Protein AF-A0A6I5PJK6-F1 (afdb_monomer)

Radius of gyration: 18.5 Å; Cα contacts (8 Å, |Δi|>4): 497; chains: 1; bounding box: 49×54×48 Å

Foldseek 3Di:
DAFDFAFFADPFKDAQDDLVQAAPDPSVLCVLFKGFGMKGAPCVLPVVFGEIDTDIDTLDDDPPLAFQQQVQVVFDDLQQFGQKWKWFDDGRYTDTPTDPCSGLQVVCVPPPDDDPSSVVRNVCVVVSSVLQVVQLVLQVVCCVVPRGFFLCPPPDDPPPPVDPDDPVVRGDTSFGTFSHADADAVQLVPRPFAKDFDCPDPPDPGGGHIFTADPVGHGWAWGGWGQSSRRRVPFQWIKTWTADRVRGMIMIGIHHD

Mean predicted aligned error: 4.67 Å

Secondary structure (DSSP, 8-state):
---EEESS--SSEEES--HHHHBSS-HHHHTTTEEEEEEEEGGGT-TT--SEEEEEEESPPPTTS-STTTT-GGG--SS-BTTEEEEEEETTEEEESS-GGGSHHHHHHHS---SHHHHHHHHHHHHHHHHHHHHHHHHHHHHHHHSSEES-TTT--TT-TT----TTTTEEPSEEEET-----SGGGGGGG--EEEE-SSTT-S---EEEEBPTTSPBPEEEEEEETHHHHSS--EEEEEEEETTTTEEEEEEEE-

Sequence (257 aa):
MNGKSLYAGTDYFQTFPNPQDVFIRDVEEHSKYLLPVATFSLSHISPKWSGKVHFILPIEPVGGYGFLGTNSGRYHNYLCRPDWIGYKYHGDKCELASDFRFFHRAFYEKHPPNTDLQKNEASELPGHYKQTLDRFAIRKQHFEEHGWLCSDPLDWDPLDDDSDDDPEEWRSPFVSDLGGTSFDSNWSNSGSFPVSRYPDKLDGDDWDRVLPNTEDGRDFTFIGAVDMWNFIGDSNGTLLLFFDPDKHIALTTIDWS

Nearest PDB structures (foldseek):
  8ao1-assembly1_A  TM=4.881E-01  e=2.302E+00  synthetic construct
  3ifv-assembly1_B  TM=4.385E-01  e=4.303E+00  Haloferax volcanii
  8g66-assembly1_A  TM=2.324E-01  e=5.883E+00  Homo sapiens

Structure (mmCIF, N/CA/C/O backbone):
data_AF-A0A6I5PJK6-F1
#
_entry.id   AF-A0A6I5PJK6-F1
#
loop_
_atom_site.group_PDB
_atom_site.id
_atom_site.type_symbol
_atom_site.label_atom_id
_atom_site.label_alt_id
_atom_site.label_comp_id
_atom_site.label_asym_id
_atom_site.label_entity_id
_atom_site.label_seq_id
_atom_site.pdbx_PDB_ins_code
_atom_site.Cartn_x
_atom_site.Cartn_y
_atom_site.Cartn_z
_atom_site.occupancy
_atom_site.B_iso_or_equiv
_atom_site.auth_seq_id
_atom_site.auth_comp_id
_atom_site.auth_asym_id
_atom_site.auth_atom_id
_atom_site.pdbx_PDB_model_num
ATOM 1 N N . MET A 1 1 ? -17.124 4.812 12.089 1.00 48.94 1 MET A N 1
ATOM 2 C CA . MET A 1 1 ? -16.457 6.039 12.570 1.00 48.94 1 MET A CA 1
ATOM 3 C C . MET A 1 1 ? -16.485 7.016 11.408 1.00 48.94 1 MET A C 1
ATOM 5 O O . MET A 1 1 ? -16.507 6.553 10.277 1.00 48.94 1 MET A O 1
ATOM 9 N N . ASN A 1 2 ? -16.569 8.325 11.652 1.00 61.97 2 ASN A N 1
ATOM 10 C CA . ASN A 1 2 ? -16.292 9.277 10.574 1.00 61.97 2 ASN A CA 1
ATOM 11 C C . ASN A 1 2 ? -14.779 9.272 10.377 1.00 61.97 2 ASN A C 1
ATOM 13 O O . ASN A 1 2 ? -14.059 9.325 11.380 1.00 61.97 2 ASN A O 1
ATOM 17 N N . GLY A 1 3 ? -14.344 9.163 9.126 1.00 76.31 3 GLY A N 1
ATOM 18 C CA . GLY A 1 3 ? -12.950 9.231 8.720 1.00 76.31 3 GLY A CA 1
ATOM 19 C C . GLY A 1 3 ? -12.148 10.301 9.433 1.00 76.31 3 GLY A C 1
ATOM 20 O O . GLY A 1 3 ? -12.664 11.395 9.686 1.00 76.31 3 GLY A O 1
ATOM 21 N N . LYS A 1 4 ? -10.897 9.995 9.779 1.00 89.38 4 LYS A N 1
ATOM 22 C CA . LYS A 1 4 ? -9.983 10.977 10.365 1.00 89.38 4 LYS A CA 1
ATOM 23 C C . LYS A 1 4 ? -8.641 10.971 9.664 1.00 89.38 4 LYS A C 1
ATOM 25 O O . LYS A 1 4 ? -8.014 9.917 9.540 1.00 89.38 4 LYS A O 1
ATOM 30 N N . SER A 1 5 ? -8.172 12.171 9.352 1.00 93.44 5 SER A N 1
ATOM 31 C CA . SER A 1 5 ? -6.780 12.396 8.995 1.00 93.44 5 SER A CA 1
ATOM 32 C C . SER A 1 5 ? -5.909 12.451 10.249 1.00 93.44 5 SER A C 1
ATOM 34 O O . SER A 1 5 ? -6.301 13.061 11.249 1.00 93.44 5 SER A O 1
ATOM 36 N N . LEU A 1 6 ? -4.722 11.842 10.207 1.00 93.75 6 LEU A N 1
ATOM 37 C CA . LEU A 1 6 ? -3.713 11.983 11.265 1.00 93.75 6 LEU A CA 1
ATOM 38 C C . LEU A 1 6 ? -2.455 12.646 10.715 1.00 93.75 6 LEU A C 1
ATOM 40 O O . LEU A 1 6 ? -1.932 12.223 9.690 1.00 93.75 6 LEU A O 1
ATOM 44 N N . TYR A 1 7 ? -1.939 13.632 11.445 1.00 92.25 7 TYR A N 1
ATOM 45 C CA . TYR A 1 7 ? -0.748 14.414 11.079 1.00 92.25 7 TYR A CA 1
ATOM 46 C C . TYR A 1 7 ? 0.464 14.122 11.974 1.00 92.25 7 TYR A C 1
ATOM 48 O O . TYR A 1 7 ? 1.538 14.679 11.775 1.00 92.25 7 TYR A O 1
ATOM 56 N N . ALA A 1 8 ? 0.301 13.245 12.967 1.00 87.75 8 ALA A N 1
ATOM 57 C CA . ALA A 1 8 ? 1.342 12.838 13.903 1.00 87.75 8 ALA A CA 1
ATOM 58 C C . ALA A 1 8 ? 1.071 11.421 14.431 1.00 87.75 8 ALA A C 1
ATOM 60 O O . ALA A 1 8 ? -0.037 10.892 14.296 1.00 87.75 8 ALA A O 1
ATOM 61 N N . GLY A 1 9 ? 2.085 10.822 15.060 1.00 88.75 9 GLY A N 1
ATOM 62 C CA . GLY A 1 9 ? 1.928 9.569 15.796 1.00 88.75 9 GLY A CA 1
ATOM 63 C C . GLY A 1 9 ? 0.991 9.715 17.001 1.00 88.75 9 GLY A C 1
ATOM 64 O O . GLY A 1 9 ? 0.905 10.773 17.625 1.00 88.75 9 GLY A O 1
ATOM 65 N N . THR A 1 10 ? 0.303 8.631 17.343 1.00 92.75 10 THR A N 1
ATOM 66 C CA . THR A 1 10 ? -0.583 8.522 18.510 1.00 92.75 10 THR A CA 1
ATOM 67 C C . THR A 1 10 ? -0.253 7.254 19.304 1.00 92.75 10 THR A C 1
ATOM 69 O O . THR A 1 10 ? 0.630 6.480 18.940 1.00 92.75 10 THR A O 1
ATOM 72 N N . ASP A 1 11 ? -0.973 6.998 20.394 1.00 93.38 11 ASP A N 1
ATOM 73 C CA . ASP A 1 11 ? -0.879 5.745 21.152 1.00 93.38 11 ASP A CA 1
ATOM 74 C C . ASP A 1 11 ? -1.361 4.513 20.359 1.00 93.38 11 ASP A C 1
ATOM 76 O O . ASP A 1 11 ? -0.974 3.386 20.671 1.00 93.38 11 ASP A O 1
ATOM 80 N N . TYR A 1 12 ? -2.167 4.717 19.314 1.00 94.44 12 TYR A N 1
ATOM 81 C CA . TYR A 1 12 ? -2.702 3.664 18.444 1.00 94.44 12 TYR A CA 1
ATOM 82 C C . TYR A 1 12 ? -2.187 3.731 16.999 1.00 94.44 12 TYR A C 1
ATOM 84 O O . TYR A 1 12 ? -2.593 2.899 16.185 1.00 94.44 12 TYR A O 1
ATOM 92 N N . PHE A 1 13 ? -1.320 4.689 16.663 1.00 95.62 13 PHE A N 1
ATOM 93 C CA . PHE A 1 13 ? -0.808 4.902 15.311 1.00 95.62 13 PHE A CA 1
ATOM 94 C C . PHE A 1 13 ? 0.676 5.284 15.337 1.00 95.62 13 PHE A C 1
ATOM 96 O O . PHE A 1 13 ? 1.065 6.296 15.912 1.00 95.62 13 PHE A O 1
ATOM 103 N N . GLN A 1 14 ? 1.507 4.482 14.681 1.00 95.94 14 GLN A N 1
ATOM 104 C CA . GLN A 1 14 ? 2.945 4.692 14.556 1.00 95.94 14 GLN A CA 1
ATOM 105 C C . GLN A 1 14 ? 3.298 4.943 13.093 1.00 95.94 14 GLN A C 1
ATOM 107 O O . GLN A 1 14 ? 2.893 4.186 12.216 1.00 95.94 14 GLN A O 1
ATOM 112 N N . THR A 1 15 ? 4.106 5.961 12.840 1.00 94.75 15 THR A N 1
ATOM 113 C CA . THR A 1 15 ? 4.586 6.349 11.511 1.00 94.75 15 THR A CA 1
ATOM 114 C C . THR A 1 15 ? 5.971 5.764 11.246 1.00 94.75 15 THR A C 1
ATOM 116 O O . THR A 1 15 ? 6.730 5.515 12.184 1.00 94.75 15 THR A O 1
ATOM 119 N N . PHE A 1 16 ? 6.285 5.502 9.974 1.00 96.50 16 PHE A N 1
ATOM 120 C CA . PHE A 1 16 ? 7.568 4.949 9.516 1.00 96.50 16 PHE A CA 1
ATOM 121 C C . PHE A 1 16 ? 8.101 3.784 10.381 1.00 96.50 16 PHE A C 1
ATOM 123 O O . PHE A 1 16 ? 9.235 3.842 10.871 1.00 96.50 16 PHE A O 1
ATOM 130 N N . PRO A 1 17 ? 7.303 2.719 10.609 1.00 97.56 17 PRO A N 1
ATOM 131 C CA . PRO A 1 17 ? 7.744 1.594 11.424 1.00 97.56 17 PRO A CA 1
ATOM 132 C C . PRO A 1 17 ? 8.988 0.932 10.818 1.00 97.56 17 PRO A C 1
ATOM 134 O O . PRO A 1 17 ? 9.168 0.889 9.599 1.00 97.56 17 PRO A O 1
ATOM 137 N N . ASN A 1 18 ? 9.847 0.364 11.667 1.00 97.75 18 ASN A N 1
ATOM 138 C CA . ASN A 1 18 ? 10.972 -0.418 11.168 1.00 97.75 18 ASN A CA 1
ATOM 139 C C . ASN A 1 18 ? 10.448 -1.668 10.441 1.00 97.75 18 ASN A C 1
ATOM 141 O O . ASN A 1 18 ? 9.603 -2.370 10.998 1.00 97.75 18 ASN A O 1
ATOM 145 N N . PRO A 1 19 ? 10.985 -2.033 9.261 1.00 98.38 19 PRO A N 1
ATOM 146 C CA . PRO A 1 19 ? 10.555 -3.238 8.547 1.00 98.38 19 PRO A CA 1
ATOM 147 C C . PRO A 1 19 ? 10.646 -4.525 9.381 1.00 98.38 19 PRO A C 1
ATOM 149 O O . PRO A 1 19 ? 9.839 -5.432 9.205 1.00 98.38 19 PRO A O 1
ATOM 152 N N . GLN A 1 20 ? 11.583 -4.589 10.334 1.00 98.44 20 GLN A N 1
ATOM 153 C CA . GLN A 1 20 ? 11.728 -5.707 11.276 1.00 98.44 20 GLN A CA 1
ATOM 154 C C . GLN A 1 20 ? 10.527 -5.871 12.216 1.00 98.44 20 GLN A C 1
ATOM 156 O O . GLN A 1 20 ? 10.279 -6.975 12.698 1.00 98.44 20 GLN A O 1
ATOM 161 N N . ASP A 1 21 ? 9.779 -4.800 12.474 1.00 98.25 21 ASP A N 1
ATOM 162 C CA . ASP A 1 21 ? 8.571 -4.810 13.303 1.00 98.25 21 ASP A CA 1
ATOM 163 C C . ASP A 1 21 ? 7.304 -5.098 12.486 1.00 98.25 21 ASP A C 1
ATOM 165 O O . ASP A 1 21 ? 6.246 -5.300 13.071 1.00 98.25 21 ASP A O 1
ATOM 169 N N . VAL A 1 22 ? 7.421 -5.144 11.155 1.00 98.75 22 VAL A N 1
ATOM 170 C CA . VAL A 1 22 ? 6.311 -5.305 10.204 1.00 98.75 22 VAL A CA 1
ATOM 171 C C . VAL A 1 22 ? 6.344 -6.686 9.564 1.00 98.75 22 VAL A C 1
ATOM 173 O O . VAL A 1 22 ? 5.333 -7.379 9.528 1.00 98.75 22 VAL A O 1
ATOM 176 N N . PHE A 1 23 ? 7.509 -7.120 9.081 1.00 98.75 23 PHE A N 1
ATOM 177 C CA . PHE A 1 23 ? 7.652 -8.384 8.369 1.00 98.75 23 PHE A CA 1
ATOM 178 C C . PHE A 1 23 ? 8.146 -9.494 9.296 1.00 98.75 23 PHE A C 1
ATOM 180 O O . PHE A 1 23 ? 9.117 -9.332 10.037 1.00 98.75 23 PHE A O 1
ATOM 187 N N . ILE A 1 24 ? 7.481 -10.649 9.262 1.00 98.38 24 ILE A N 1
ATOM 188 C CA . ILE A 1 24 ? 7.813 -11.785 10.139 1.00 98.38 24 ILE A CA 1
ATOM 189 C C . ILE A 1 24 ? 9.104 -12.509 9.719 1.00 98.38 24 ILE A C 1
ATOM 191 O O . ILE A 1 24 ? 9.783 -13.100 10.558 1.00 98.38 24 ILE A O 1
ATOM 195 N N . ARG A 1 25 ? 9.449 -12.464 8.429 1.00 97.38 25 ARG A N 1
ATOM 196 C CA . ARG A 1 25 ? 10.635 -13.092 7.828 1.00 97.38 25 ARG A CA 1
ATOM 197 C C . ARG A 1 25 ? 11.034 -12.376 6.544 1.00 97.38 25 ARG A C 1
ATOM 199 O O . ARG A 1 25 ? 10.298 -11.517 6.069 1.00 97.38 25 ARG A O 1
ATOM 206 N N . ASP A 1 26 ? 12.190 -12.748 5.991 1.00 97.69 26 ASP A N 1
ATOM 207 C CA . ASP A 1 26 ? 12.692 -12.260 4.698 1.00 97.69 26 ASP A CA 1
ATOM 208 C C . ASP A 1 26 ? 12.633 -10.729 4.589 1.00 97.69 26 ASP A C 1
ATOM 210 O O . ASP A 1 26 ? 12.247 -10.168 3.566 1.00 97.69 26 ASP A O 1
ATOM 214 N N . VAL A 1 27 ? 12.948 -10.043 5.692 1.00 98.31 27 VAL A N 1
ATOM 215 C CA . VAL A 1 27 ? 12.718 -8.599 5.852 1.00 98.31 27 VAL A CA 1
ATOM 216 C C . VAL A 1 27 ? 13.490 -7.795 4.811 1.00 98.31 27 VAL A C 1
ATOM 218 O O . VAL A 1 27 ? 12.962 -6.832 4.258 1.00 98.31 27 VAL A O 1
ATOM 221 N N . GLU A 1 28 ? 14.718 -8.214 4.502 1.00 98.12 28 GLU A N 1
ATOM 222 C CA . GLU A 1 28 ? 15.533 -7.600 3.451 1.00 98.12 28 GLU A CA 1
ATOM 223 C C . GLU A 1 28 ? 14.900 -7.762 2.067 1.00 98.12 28 GLU A C 1
ATOM 225 O O . GLU A 1 28 ? 14.931 -6.824 1.278 1.00 98.12 28 GLU A O 1
ATOM 230 N N . GLU A 1 29 ? 14.291 -8.915 1.776 1.00 98.00 29 GLU A N 1
ATOM 231 C CA . GLU A 1 29 ? 13.628 -9.151 0.492 1.00 98.00 29 GLU A CA 1
ATOM 232 C C . GLU A 1 29 ? 12.331 -8.344 0.386 1.00 98.00 29 GLU A C 1
ATOM 234 O O . GLU A 1 29 ? 12.118 -7.681 -0.624 1.00 98.00 29 GLU A O 1
ATOM 239 N N . HIS A 1 30 ? 11.510 -8.299 1.444 1.00 98.50 30 HIS A N 1
ATOM 240 C CA . HIS A 1 30 ? 10.318 -7.442 1.486 1.00 98.50 30 HIS A CA 1
ATOM 241 C C . HIS A 1 30 ? 10.678 -5.972 1.254 1.00 98.50 30 HIS A C 1
ATOM 243 O O . HIS A 1 30 ? 10.061 -5.309 0.422 1.00 98.50 30 HIS A O 1
ATOM 249 N N . SER A 1 31 ? 11.727 -5.488 1.924 1.00 97.94 31 SER A N 1
ATOM 250 C CA . SER A 1 31 ? 12.165 -4.087 1.849 1.00 97.94 31 SER A CA 1
ATOM 251 C C . SER A 1 31 ? 12.689 -3.678 0.468 1.00 97.94 31 SER A C 1
ATOM 253 O O . SER A 1 31 ? 12.886 -2.492 0.220 1.00 97.94 31 SER A O 1
ATOM 255 N N . LYS A 1 32 ? 12.910 -4.627 -0.455 1.00 97.81 32 LYS A N 1
ATOM 256 C CA . LYS A 1 32 ? 13.226 -4.302 -1.851 1.00 97.81 32 LYS A CA 1
ATOM 257 C C . LYS A 1 32 ? 12.021 -3.797 -2.626 1.00 97.81 32 LYS A C 1
ATOM 259 O O . LYS A 1 32 ? 12.253 -3.071 -3.579 1.00 97.81 32 LYS A O 1
ATOM 264 N N . TYR A 1 33 ? 10.800 -4.199 -2.262 1.00 98.25 33 TYR A N 1
ATOM 265 C CA . TYR A 1 33 ? 9.571 -3.976 -3.043 1.00 98.25 33 TYR A CA 1
ATOM 266 C C . TYR A 1 33 ? 8.498 -3.196 -2.280 1.00 98.25 33 TYR A C 1
ATOM 268 O O . TYR A 1 33 ? 7.586 -2.642 -2.892 1.00 98.25 33 TYR A O 1
ATOM 276 N N . LEU A 1 34 ? 8.584 -3.195 -0.951 1.00 98.56 34 LEU A N 1
ATOM 277 C CA . LEU A 1 34 ? 7.539 -2.743 -0.046 1.00 98.56 34 LEU A CA 1
ATOM 278 C C . LEU A 1 34 ? 8.101 -1.756 0.977 1.00 98.56 34 LEU A C 1
ATOM 280 O O . LEU A 1 34 ? 9.147 -1.996 1.582 1.00 98.56 34 LEU A O 1
ATOM 284 N N . LEU A 1 35 ? 7.358 -0.681 1.210 1.00 98.56 35 LEU A N 1
ATOM 285 C CA . LEU A 1 35 ? 7.696 0.416 2.107 1.00 98.56 35 LEU A CA 1
ATOM 286 C C . LEU A 1 35 ? 6.632 0.510 3.206 1.00 98.56 35 LEU A C 1
ATOM 288 O O . LEU A 1 35 ? 5.540 1.025 2.963 1.00 98.56 35 LEU A O 1
ATOM 292 N N . PRO A 1 36 ? 6.901 0.008 4.421 1.00 98.38 36 PRO A N 1
ATOM 293 C CA . PRO A 1 36 ? 6.008 0.230 5.548 1.00 98.38 36 PRO A CA 1
ATOM 294 C C . PRO A 1 36 ? 5.969 1.714 5.921 1.00 98.38 36 PRO A C 1
ATOM 296 O O . PRO A 1 36 ? 6.998 2.302 6.256 1.00 98.38 36 PRO A O 1
ATOM 299 N N . VAL A 1 37 ? 4.781 2.316 5.880 1.00 98.00 37 VAL A N 1
ATOM 300 C CA . VAL A 1 37 ? 4.609 3.760 6.124 1.00 98.00 37 VAL A CA 1
ATOM 301 C C . VAL A 1 37 ? 3.901 4.058 7.436 1.00 98.00 37 VAL A C 1
ATOM 303 O O . VAL A 1 37 ? 4.179 5.077 8.068 1.00 98.00 37 VAL A O 1
ATOM 306 N N . ALA A 1 38 ? 3.047 3.143 7.895 1.00 97.69 38 ALA A N 1
ATOM 307 C CA . ALA A 1 38 ? 2.385 3.268 9.181 1.00 97.69 38 ALA A CA 1
ATOM 308 C C . ALA A 1 38 ? 1.974 1.914 9.767 1.00 97.69 38 ALA A C 1
ATOM 310 O O . ALA A 1 38 ? 1.756 0.937 9.052 1.00 97.69 38 ALA A O 1
ATOM 311 N N . THR A 1 39 ? 1.817 1.887 11.085 1.00 98.06 39 THR A N 1
ATOM 312 C CA . THR A 1 39 ? 1.278 0.780 11.872 1.00 98.06 39 THR A CA 1
ATOM 313 C C . THR A 1 39 ? 0.131 1.297 12.722 1.00 98.06 39 THR A C 1
ATOM 315 O O . THR A 1 39 ? 0.249 2.340 13.359 1.00 98.06 39 THR A O 1
ATOM 318 N N . PHE A 1 40 ? -0.960 0.547 12.785 1.00 97.50 40 PHE A N 1
ATOM 319 C CA . PHE A 1 40 ? -2.180 0.939 13.470 1.00 97.50 40 PHE A CA 1
ATOM 320 C C . PHE A 1 40 ? -2.705 -0.183 14.374 1.00 97.50 40 PHE A C 1
ATOM 322 O O . PHE A 1 40 ? -2.655 -1.361 14.018 1.00 97.50 40 PHE A O 1
ATOM 329 N N . SER A 1 41 ? -3.208 0.179 15.555 1.00 97.06 41 SER A N 1
ATOM 330 C CA . SER A 1 41 ? -3.794 -0.761 16.513 1.00 97.06 41 SER A CA 1
ATOM 331 C C . SER A 1 41 ? -5.239 -1.094 16.150 1.00 97.06 41 SER A C 1
ATOM 333 O O . SER A 1 41 ? -6.124 -0.240 16.220 1.00 97.06 41 SER A O 1
ATOM 335 N N . LEU A 1 42 ? -5.513 -2.368 15.863 1.00 96.38 42 LEU A N 1
ATOM 336 C CA . LEU A 1 42 ? -6.845 -2.846 15.472 1.00 96.38 42 LEU A CA 1
ATOM 337 C C . LEU A 1 42 ? -7.907 -2.637 16.562 1.00 96.38 42 LEU A C 1
ATOM 339 O O . LEU A 1 42 ? -9.089 -2.473 16.251 1.00 96.38 42 LEU A O 1
ATOM 343 N N . SER A 1 43 ? -7.491 -2.576 17.831 1.00 94.69 43 SER A N 1
ATOM 344 C CA . SER A 1 43 ? -8.379 -2.293 18.965 1.00 94.69 43 SER A CA 1
ATOM 345 C C . SER A 1 43 ? -9.071 -0.929 18.873 1.00 94.69 43 SER A C 1
ATOM 347 O O . SER A 1 43 ? -10.122 -0.733 19.484 1.00 94.69 43 SER A O 1
ATOM 349 N N . HIS A 1 44 ? -8.509 0.003 18.096 1.00 92.69 44 HIS A N 1
ATOM 350 C CA . HIS A 1 44 ? -9.089 1.323 17.876 1.00 92.69 44 HIS A CA 1
ATOM 351 C C . HIS A 1 44 ? -10.268 1.292 16.889 1.00 92.69 44 HIS A C 1
ATOM 353 O O . HIS A 1 44 ? -11.123 2.167 16.955 1.00 92.69 44 HIS A O 1
ATOM 359 N N . ILE A 1 45 ? -10.366 0.272 16.024 1.00 91.44 45 ILE A N 1
ATOM 360 C CA . ILE A 1 45 ? -11.541 0.046 15.156 1.00 91.44 45 ILE A CA 1
ATOM 361 C C . ILE A 1 45 ? -12.625 -0.714 15.910 1.00 91.44 45 ILE A C 1
ATOM 363 O O . ILE A 1 45 ? -13.807 -0.377 15.838 1.00 91.44 45 ILE A O 1
ATOM 367 N N . SER A 1 46 ? -12.227 -1.748 16.648 1.00 91.75 46 SER A N 1
ATOM 368 C CA . SER A 1 46 ? -13.141 -2.586 17.410 1.00 91.75 46 SER A CA 1
ATOM 369 C C . SER A 1 46 ? -12.457 -3.075 18.681 1.00 91.75 46 SER A C 1
ATOM 371 O O . SER A 1 46 ? -11.410 -3.712 18.589 1.00 91.75 46 SER A O 1
ATOM 373 N N . PRO A 1 47 ? -13.071 -2.917 19.870 1.00 91.81 47 PRO A N 1
ATOM 374 C CA . PRO A 1 47 ? -12.485 -3.395 21.124 1.00 91.81 47 PRO A CA 1
ATOM 375 C C . PRO A 1 47 ? -12.372 -4.926 21.195 1.00 91.81 47 PRO A C 1
ATOM 377 O O . PRO A 1 47 ? -11.749 -5.456 22.111 1.00 91.81 47 PRO A O 1
ATOM 380 N N . LYS A 1 48 ? -12.997 -5.653 20.257 1.00 94.56 48 LYS A N 1
ATOM 381 C CA . LYS A 1 48 ? -12.881 -7.113 20.135 1.00 94.56 48 LYS A CA 1
ATOM 382 C C . LYS A 1 48 ? -11.644 -7.543 19.353 1.00 94.56 48 LYS A C 1
ATOM 384 O O . LYS A 1 48 ? -11.326 -8.727 19.355 1.00 94.56 48 LYS A O 1
ATOM 389 N N . TRP A 1 49 ? -11.003 -6.624 18.637 1.00 94.75 49 TRP A N 1
ATOM 390 C CA . TRP A 1 49 ? -9.827 -6.917 17.834 1.00 94.75 49 TRP A CA 1
ATOM 391 C C . TRP A 1 49 ? -8.568 -6.568 18.615 1.00 94.75 49 TRP A C 1
ATOM 393 O O . TRP A 1 49 ? -8.509 -5.574 19.337 1.00 94.75 49 TRP A O 1
ATOM 403 N N . SER A 1 50 ? -7.556 -7.410 18.465 1.00 93.38 50 SER A N 1
ATOM 404 C CA . SER A 1 50 ? -6.257 -7.252 19.105 1.00 93.38 50 SER A CA 1
ATOM 405 C C . SER A 1 50 ? -5.153 -7.269 18.062 1.00 93.38 50 SER A C 1
ATOM 407 O O . SER A 1 50 ? -5.289 -7.924 17.029 1.00 93.38 50 SER A O 1
ATOM 409 N N . GLY A 1 51 ? -4.042 -6.622 18.390 1.00 95.94 51 GLY A N 1
ATOM 410 C CA . GLY A 1 51 ? -2.853 -6.586 17.553 1.00 95.94 51 GLY A CA 1
ATOM 411 C C . GLY A 1 51 ? -2.838 -5.418 16.577 1.00 95.94 51 GLY A C 1
ATOM 412 O O . GLY A 1 51 ? -3.624 -4.469 16.690 1.00 95.94 51 GLY A O 1
ATOM 413 N N . LYS A 1 52 ? -1.891 -5.480 15.646 1.00 97.69 52 LYS A N 1
ATOM 414 C CA . LYS A 1 52 ? -1.555 -4.382 14.740 1.00 97.69 52 LYS A CA 1
ATOM 415 C C . LYS A 1 52 ? -1.781 -4.749 13.276 1.00 97.69 52 LYS A C 1
ATOM 417 O O . LYS A 1 52 ? -1.718 -5.914 12.899 1.00 97.69 52 LYS A O 1
ATOM 422 N N . VAL A 1 53 ? -2.014 -3.727 12.460 1.00 98.44 53 VAL A N 1
ATOM 423 C CA . VAL A 1 53 ? -2.053 -3.806 10.996 1.00 98.44 53 VAL A CA 1
ATOM 424 C C . VAL A 1 53 ? -1.209 -2.678 10.408 1.00 98.44 53 VAL A C 1
ATOM 426 O O . VAL A 1 53 ? -1.059 -1.625 11.030 1.00 98.44 53 VAL A O 1
ATOM 429 N N . HIS A 1 54 ? -0.638 -2.893 9.229 1.00 98.69 54 HIS A N 1
ATOM 430 C CA . HIS A 1 54 ? 0.317 -1.976 8.617 1.00 98.69 54 HIS A CA 1
ATOM 431 C C . HIS A 1 54 ? -0.187 -1.441 7.280 1.00 98.69 54 HIS A C 1
ATOM 433 O O . HIS A 1 54 ? -0.705 -2.191 6.453 1.00 98.69 54 HIS A O 1
ATOM 439 N N . PHE A 1 55 ? 0.043 -0.151 7.054 1.00 98.62 55 PHE A N 1
ATOM 440 C CA . PHE A 1 55 ? -0.001 0.454 5.731 1.00 98.62 55 PHE A CA 1
ATOM 441 C C . PHE A 1 55 ? 1.364 0.244 5.079 1.00 98.62 55 PHE A C 1
ATOM 443 O O . PHE A 1 55 ? 2.392 0.674 5.613 1.00 98.62 55 PHE A O 1
ATOM 450 N N . ILE A 1 56 ? 1.374 -0.457 3.949 1.00 98.75 56 ILE A N 1
ATOM 451 C CA . ILE A 1 56 ? 2.590 -0.861 3.246 1.00 98.75 56 ILE A CA 1
ATOM 452 C C . ILE A 1 56 ? 2.435 -0.447 1.788 1.00 98.75 56 ILE A C 1
ATOM 454 O O . ILE A 1 56 ? 1.596 -0.998 1.077 1.00 98.75 56 ILE A O 1
ATOM 458 N N . LEU A 1 57 ? 3.241 0.517 1.349 1.00 98.25 57 LEU A N 1
ATOM 459 C CA . LEU A 1 57 ? 3.244 0.965 -0.037 1.00 98.25 57 LEU A CA 1
ATOM 460 C C . LEU A 1 57 ? 4.093 0.023 -0.894 1.00 98.25 57 LEU A C 1
ATOM 462 O O . LEU A 1 57 ? 5.241 -0.245 -0.531 1.00 98.25 57 LEU A O 1
ATOM 466 N N . PRO A 1 58 ? 3.593 -0.466 -2.036 1.00 97.50 58 PRO A N 1
ATOM 467 C CA . PRO A 1 58 ? 4.469 -1.033 -3.046 1.00 97.50 58 PRO A CA 1
ATOM 468 C C . PRO A 1 58 ? 5.283 0.079 -3.721 1.00 97.50 58 PRO A C 1
ATOM 470 O O . PRO A 1 58 ? 4.821 1.209 -3.865 1.00 97.50 58 PRO A O 1
ATOM 473 N N . ILE A 1 59 ? 6.505 -0.247 -4.143 1.00 97.50 59 ILE A N 1
ATOM 474 C CA . ILE A 1 59 ? 7.310 0.656 -4.980 1.00 97.50 59 ILE A CA 1
ATOM 475 C C . ILE A 1 59 ? 6.739 0.712 -6.400 1.00 97.50 59 ILE A C 1
ATOM 477 O O . ILE A 1 59 ? 6.760 1.753 -7.037 1.00 97.50 59 ILE A O 1
ATOM 481 N N . GLU A 1 60 ? 6.226 -0.410 -6.894 1.00 95.25 60 GLU A N 1
ATOM 482 C CA . GLU A 1 60 ? 5.543 -0.531 -8.185 1.00 95.25 60 GLU A CA 1
ATOM 483 C C . GLU A 1 60 ? 4.042 -0.189 -8.074 1.00 95.25 60 GLU A C 1
ATOM 485 O O . GLU A 1 60 ? 3.476 -0.329 -6.990 1.00 95.25 60 GLU A O 1
ATOM 490 N N . PRO A 1 61 ? 3.354 0.166 -9.177 1.00 94.19 61 PRO A N 1
ATOM 491 C CA . PRO A 1 61 ? 3.804 0.138 -10.573 1.00 94.19 61 PRO A CA 1
ATOM 492 C C . PRO A 1 61 ? 4.691 1.320 -10.974 1.00 94.19 61 PRO A C 1
ATOM 494 O O . PRO A 1 61 ? 4.771 2.332 -10.285 1.00 94.19 61 PRO A O 1
ATOM 497 N N . VAL A 1 62 ? 5.328 1.181 -12.137 1.00 92.25 62 VAL A N 1
ATOM 498 C CA . VAL A 1 62 ? 5.859 2.322 -12.891 1.00 92.25 62 VAL A CA 1
ATOM 499 C C . VAL A 1 62 ? 4.707 2.923 -13.697 1.00 92.25 62 VAL A C 1
ATOM 501 O O . VAL A 1 62 ? 3.960 2.191 -14.356 1.00 92.25 62 VAL A O 1
ATOM 504 N N . GLY A 1 63 ? 4.551 4.247 -13.651 1.00 89.25 63 GLY A N 1
ATOM 505 C CA . GLY A 1 63 ? 3.486 4.950 -14.369 1.00 89.25 63 GLY A CA 1
ATOM 506 C C . GLY A 1 63 ? 3.487 4.642 -15.871 1.00 89.25 63 GLY A C 1
ATOM 507 O O . GLY A 1 63 ? 4.535 4.548 -16.499 1.00 89.25 63 GLY A O 1
ATOM 508 N N . GLY A 1 64 ? 2.300 4.469 -16.460 1.00 89.06 64 GLY A N 1
ATOM 509 C CA . GLY A 1 64 ? 2.143 4.220 -17.901 1.00 89.06 64 GLY A CA 1
ATOM 510 C C . GLY A 1 64 ? 2.280 2.758 -18.354 1.00 89.06 64 GLY A C 1
ATOM 511 O O . GLY A 1 64 ? 2.019 2.473 -19.523 1.00 89.06 64 GLY A O 1
ATOM 512 N N . TYR A 1 65 ? 2.605 1.821 -17.454 1.00 91.12 65 TYR A N 1
ATOM 513 C CA . TYR A 1 65 ? 2.809 0.398 -17.786 1.00 91.12 65 TYR A CA 1
ATOM 514 C C . TYR A 1 65 ? 1.712 -0.550 -17.271 1.00 91.12 65 TYR A C 1
ATOM 516 O O . TYR A 1 65 ? 1.817 -1.770 -17.403 1.00 91.12 65 TYR A O 1
ATOM 524 N N . GLY A 1 66 ? 0.617 0.011 -16.753 1.00 90.50 66 GLY A N 1
ATOM 525 C CA . GLY A 1 66 ? -0.505 -0.730 -16.177 1.00 90.50 66 GLY A CA 1
ATOM 526 C C . GLY A 1 66 ? -0.374 -0.909 -14.666 1.00 90.50 66 GLY A C 1
ATOM 527 O O . GLY A 1 66 ? 0.409 -0.225 -14.012 1.00 90.50 66 GLY A O 1
ATOM 528 N N . PHE A 1 67 ? -1.166 -1.819 -14.102 1.00 93.31 67 PHE A N 1
ATOM 529 C CA . PHE A 1 67 ? -1.174 -2.054 -12.660 1.00 93.31 67 PHE A CA 1
ATOM 530 C C . PHE A 1 67 ? -0.046 -2.980 -12.221 1.00 93.31 67 PHE A C 1
ATOM 532 O O . PHE A 1 67 ? 0.377 -3.875 -12.970 1.00 93.31 67 PHE A O 1
ATOM 539 N N . LEU A 1 68 ? 0.352 -2.829 -10.958 1.00 91.88 68 LEU A N 1
ATOM 540 C CA . LEU A 1 68 ? 1.212 -3.780 -10.267 1.00 91.88 68 LEU A CA 1
ATOM 541 C C . LEU A 1 68 ? 0.691 -5.205 -10.483 1.00 91.88 68 LEU A C 1
ATOM 543 O O . LEU A 1 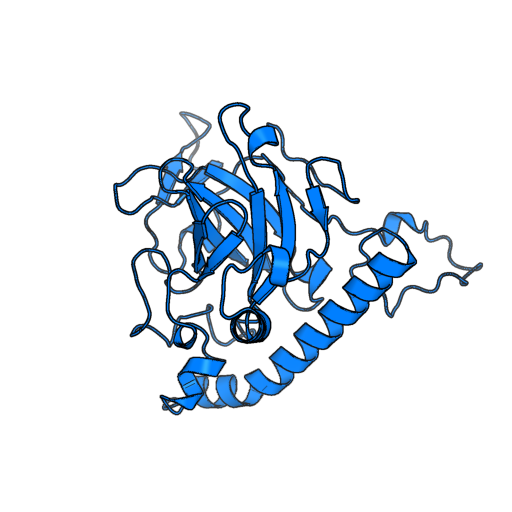68 ? -0.481 -5.485 -10.251 1.00 91.88 68 LEU A O 1
ATOM 547 N N . GLY A 1 69 ? 1.563 -6.112 -10.911 1.00 94.62 69 GLY A N 1
ATOM 548 C CA . GLY A 1 69 ? 1.242 -7.528 -11.058 1.00 94.62 69 GLY A CA 1
ATOM 549 C C . GLY A 1 69 ? 0.521 -7.914 -12.355 1.00 94.62 69 GLY A C 1
ATOM 550 O O . GLY A 1 69 ? 0.282 -9.099 -12.571 1.00 94.62 69 GLY A O 1
ATOM 551 N N . THR A 1 70 ? 0.207 -6.983 -13.262 1.00 93.62 70 THR A N 1
ATOM 552 C CA . THR A 1 70 ? -0.455 -7.293 -14.552 1.00 93.62 70 THR A CA 1
ATOM 553 C C . THR A 1 70 ? 0.284 -8.364 -15.371 1.00 93.62 70 THR A C 1
ATOM 555 O O . THR A 1 70 ? -0.348 -9.237 -15.967 1.00 93.62 70 THR A O 1
ATOM 558 N N . ASN A 1 71 ? 1.620 -8.359 -15.366 1.00 91.81 71 ASN A N 1
ATOM 559 C CA . ASN A 1 71 ? 2.449 -9.284 -16.149 1.00 91.81 71 ASN A CA 1
ATOM 560 C C . ASN A 1 71 ? 2.828 -10.570 -15.389 1.00 91.81 71 ASN A C 1
ATOM 562 O O . ASN A 1 71 ? 3.315 -11.529 -15.992 1.00 91.81 71 ASN A O 1
ATOM 566 N N . SER A 1 72 ? 2.580 -10.636 -14.078 1.00 95.25 72 SER A N 1
ATOM 567 C CA . SER A 1 72 ? 3.066 -11.704 -13.197 1.00 95.25 72 SER A CA 1
ATOM 568 C C . SER A 1 72 ? 2.028 -12.791 -12.892 1.00 95.25 72 SER A C 1
ATOM 570 O O . SER A 1 72 ? 2.125 -13.473 -11.874 1.00 95.25 72 SER A O 1
ATOM 572 N N . GLY A 1 73 ? 1.078 -13.031 -13.808 1.00 94.75 73 GLY A N 1
ATOM 573 C CA . GLY A 1 73 ? -0.068 -13.945 -13.637 1.00 94.75 73 GLY A CA 1
ATOM 574 C C . GLY A 1 73 ? 0.233 -15.335 -13.063 1.00 94.75 73 GLY A C 1
ATOM 575 O O . GLY A 1 73 ? -0.585 -15.924 -12.364 1.00 94.75 73 GLY A O 1
ATOM 576 N N . ARG A 1 74 ? 1.442 -15.859 -13.296 1.00 95.88 74 ARG A N 1
ATOM 577 C CA . ARG A 1 74 ? 1.906 -17.151 -12.751 1.00 95.88 74 ARG A CA 1
ATOM 578 C C . ARG A 1 74 ? 2.062 -17.166 -11.228 1.00 95.88 74 ARG A C 1
ATOM 580 O O . ARG A 1 74 ? 2.140 -18.243 -10.646 1.00 95.88 74 ARG A O 1
ATOM 587 N N . TYR A 1 75 ? 2.149 -15.992 -10.618 1.00 97.25 75 TYR A N 1
ATOM 588 C CA . TYR A 1 75 ? 2.286 -15.775 -9.181 1.00 97.25 75 TYR A CA 1
ATOM 589 C C . TYR A 1 75 ? 1.039 -15.103 -8.603 1.00 97.25 75 TYR A C 1
ATOM 591 O O . TYR A 1 75 ? 1.074 -14.570 -7.497 1.00 97.25 75 TYR A O 1
ATOM 599 N N . HIS A 1 76 ? -0.073 -15.103 -9.339 1.00 97.50 76 HIS A N 1
ATOM 600 C CA . HIS A 1 76 ? -1.350 -14.675 -8.787 1.00 97.50 76 HIS A CA 1
ATOM 601 C C . HIS A 1 76 ? -1.937 -15.773 -7.914 1.00 97.50 76 HIS A C 1
ATOM 603 O O . HIS A 1 76 ? -1.732 -16.969 -8.132 1.00 97.50 76 HIS A O 1
ATOM 609 N N . ASN A 1 77 ? -2.699 -15.350 -6.921 1.00 97.38 77 ASN A N 1
ATOM 610 C CA . ASN A 1 77 ? -3.564 -16.214 -6.138 1.00 97.38 77 ASN A CA 1
ATOM 611 C C . ASN A 1 77 ? -4.838 -15.438 -5.787 1.00 97.38 77 ASN A C 1
ATOM 613 O O . ASN A 1 77 ? -5.107 -14.386 -6.367 1.00 97.38 77 ASN A O 1
ATOM 617 N N . TYR A 1 78 ? -5.654 -15.949 -4.865 1.00 97.75 78 TYR A N 1
ATOM 618 C CA . TYR A 1 78 ? -6.885 -15.251 -4.513 1.00 97.75 78 TYR A CA 1
ATOM 619 C C . TYR A 1 78 ? -6.625 -13.816 -4.025 1.00 97.75 78 TYR A C 1
ATOM 621 O O . TYR A 1 78 ? -7.333 -12.914 -4.459 1.00 97.75 78 TYR A O 1
ATOM 629 N N . LEU A 1 79 ? -5.604 -13.625 -3.183 1.00 98.06 79 LEU A N 1
ATOM 630 C CA . LEU A 1 79 ? -5.288 -12.377 -2.481 1.00 98.06 79 LEU A CA 1
ATOM 631 C C . LEU A 1 79 ? -4.311 -11.463 -3.237 1.00 98.06 79 LEU A C 1
ATOM 633 O O . LEU A 1 79 ? -4.213 -10.289 -2.903 1.00 98.06 79 LEU A O 1
ATOM 637 N N . CYS A 1 80 ? -3.580 -11.990 -4.222 1.00 98.00 80 CYS A N 1
ATOM 638 C CA . CYS A 1 80 ? -2.632 -11.226 -5.034 1.00 98.00 80 CYS A CA 1
ATOM 639 C C . CYS A 1 80 ? -3.008 -11.330 -6.515 1.00 98.00 80 CYS A C 1
ATOM 641 O O . CYS A 1 80 ? -2.899 -12.404 -7.112 1.00 98.00 80 CYS A O 1
ATOM 643 N N . ARG A 1 81 ? -3.449 -10.213 -7.093 1.00 96.50 81 ARG A N 1
ATOM 644 C CA . ARG A 1 81 ? -3.924 -10.048 -8.482 1.00 96.50 81 ARG A CA 1
ATOM 645 C C . ARG A 1 81 ? -3.498 -8.659 -8.974 1.00 96.50 81 ARG A C 1
ATOM 647 O O . ARG A 1 81 ? -2.968 -7.909 -8.158 1.00 96.50 81 ARG A O 1
ATOM 654 N N . PRO A 1 82 ? -3.696 -8.282 -10.251 1.00 97.00 82 PRO A N 1
ATOM 655 C CA . PRO A 1 82 ? -3.313 -6.949 -10.697 1.00 97.00 82 PRO A CA 1
ATOM 656 C C . PRO A 1 82 ? -3.935 -5.881 -9.796 1.00 97.00 82 PRO A C 1
ATOM 658 O O . PRO A 1 82 ? -5.150 -5.907 -9.625 1.00 97.00 82 PRO A O 1
ATOM 661 N N . ASP A 1 83 ? -3.107 -5.002 -9.226 1.00 96.62 83 ASP A N 1
ATOM 662 C CA . ASP A 1 83 ? -3.488 -3.916 -8.303 1.00 96.62 83 ASP A CA 1
ATOM 663 C C . ASP A 1 83 ? -3.942 -4.339 -6.884 1.00 96.62 83 ASP A C 1
ATOM 665 O O . ASP A 1 83 ? -4.339 -3.502 -6.077 1.00 96.62 83 ASP A O 1
ATOM 669 N N . TRP A 1 84 ? -3.858 -5.631 -6.547 1.00 98.31 84 TRP A N 1
ATOM 670 C CA . TRP A 1 84 ? -4.272 -6.188 -5.253 1.00 98.31 84 TRP A CA 1
ATOM 671 C C . TRP A 1 84 ? -3.127 -6.948 -4.583 1.00 98.31 84 TRP A C 1
ATOM 673 O O . TRP A 1 84 ? -2.570 -7.881 -5.168 1.00 98.31 84 TRP A O 1
ATOM 683 N N . ILE A 1 85 ? -2.804 -6.595 -3.336 1.00 98.62 85 ILE A N 1
ATOM 684 C CA . ILE A 1 85 ? -1.729 -7.221 -2.553 1.00 98.62 85 ILE A CA 1
ATOM 685 C C . ILE A 1 85 ? -2.269 -7.697 -1.208 1.00 98.62 85 ILE A C 1
ATOM 687 O O . ILE A 1 85 ? -2.736 -6.906 -0.389 1.00 98.62 85 ILE A O 1
ATOM 691 N N . GLY A 1 86 ? -2.184 -9.001 -0.963 1.00 98.62 86 GLY A N 1
ATOM 692 C CA . GLY A 1 86 ? -2.561 -9.599 0.310 1.00 98.62 86 GLY A CA 1
ATOM 693 C C . GLY A 1 86 ? -1.383 -9.804 1.252 1.00 98.62 86 GLY A C 1
ATOM 694 O O . GLY A 1 86 ? -0.275 -10.129 0.820 1.00 98.62 86 GLY A O 1
ATOM 695 N N . TYR A 1 87 ? -1.665 -9.738 2.549 1.00 98.81 87 TYR A N 1
ATOM 696 C CA . TYR A 1 87 ? -0.717 -10.021 3.621 1.00 98.81 87 TYR A CA 1
ATOM 697 C C . TYR A 1 87 ? -1.350 -10.931 4.670 1.00 98.81 87 TYR A C 1
ATOM 699 O O . TYR A 1 87 ? -2.466 -10.683 5.129 1.00 98.81 87 TYR A O 1
ATOM 707 N N . LYS A 1 88 ? -0.633 -11.978 5.080 1.00 98.50 88 LYS A N 1
ATOM 708 C CA . LYS A 1 88 ? -1.064 -12.882 6.158 1.00 98.50 88 LYS A CA 1
ATOM 709 C C . LYS A 1 88 ? -0.361 -12.496 7.451 1.00 98.50 88 LYS A C 1
ATOM 711 O O . LYS A 1 88 ? 0.860 -12.354 7.445 1.00 98.50 88 LYS A O 1
ATOM 716 N N . TYR A 1 89 ? -1.114 -12.329 8.534 1.00 98.44 89 TYR A N 1
ATOM 717 C CA . TYR A 1 89 ? -0.573 -11.912 9.826 1.00 98.44 89 TYR A CA 1
ATOM 718 C C . TYR A 1 89 ? -0.305 -13.101 10.748 1.00 98.44 89 TYR A C 1
ATOM 720 O O . TYR A 1 89 ? -1.090 -14.043 10.841 1.00 98.44 89 TYR A O 1
ATOM 728 N N . HIS A 1 90 ? 0.807 -13.008 11.472 1.00 97.06 90 HIS A N 1
ATOM 729 C CA . HIS A 1 90 ? 1.249 -13.918 12.522 1.00 97.06 90 HIS A CA 1
ATOM 730 C C . HIS A 1 90 ? 1.548 -13.082 13.770 1.00 97.06 90 HIS A C 1
ATOM 732 O O . HIS A 1 90 ? 2.669 -12.614 13.981 1.00 97.06 90 HIS A O 1
ATOM 738 N N . GLY A 1 91 ? 0.512 -12.842 14.576 1.00 95.94 91 GL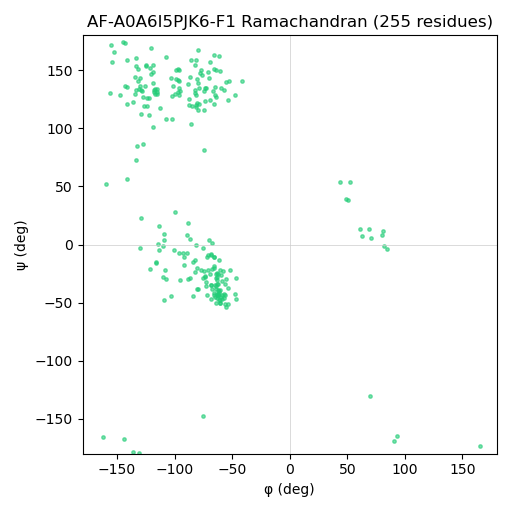Y A N 1
ATOM 739 C CA . GLY A 1 91 ? 0.556 -11.820 15.623 1.00 95.94 91 GLY A CA 1
ATOM 740 C C . GLY A 1 91 ? 0.562 -10.4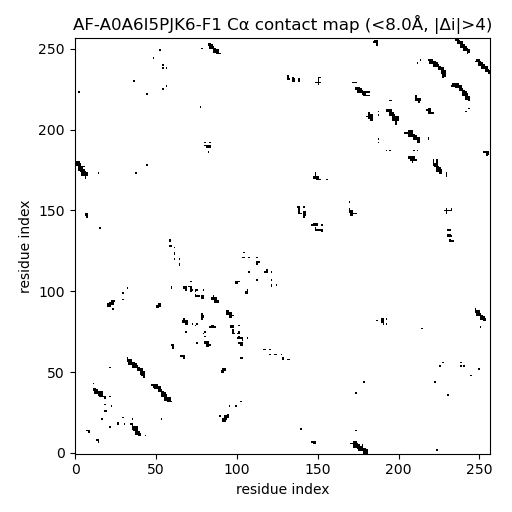19 15.008 1.00 95.94 91 GLY A C 1
ATOM 741 O O . GLY A 1 91 ? -0.250 -10.131 14.135 1.00 95.94 91 GLY A O 1
ATOM 742 N N . ASP A 1 92 ? 1.494 -9.574 15.445 1.00 97.75 92 ASP A N 1
ATOM 743 C CA . ASP A 1 92 ? 1.619 -8.179 14.994 1.00 97.75 92 ASP A CA 1
ATOM 744 C C . ASP A 1 92 ? 2.466 -8.007 13.726 1.00 97.75 92 ASP A C 1
ATOM 746 O O . ASP A 1 92 ? 2.746 -6.878 13.351 1.00 97.75 92 ASP A O 1
ATOM 750 N N . LYS A 1 93 ? 2.924 -9.097 13.099 1.00 98.69 93 LYS A N 1
ATOM 751 C CA . LYS A 1 93 ? 3.766 -9.055 11.896 1.00 98.69 93 LYS A CA 1
ATOM 752 C C . LYS A 1 93 ? 3.099 -9.787 10.753 1.00 98.69 93 LYS A C 1
ATOM 754 O O . LYS A 1 93 ? 2.391 -10.768 10.977 1.00 98.69 93 LYS A O 1
ATOM 759 N N . CYS A 1 94 ? 3.389 -9.380 9.529 1.00 98.62 94 CYS A N 1
ATOM 760 C CA . CYS A 1 94 ? 2.840 -9.993 8.334 1.00 98.62 94 CYS A CA 1
ATOM 761 C C . CYS A 1 94 ? 3.903 -10.550 7.386 1.00 98.62 94 CYS A C 1
ATOM 763 O O . CYS A 1 94 ? 5.101 -10.295 7.506 1.00 98.62 94 CYS A O 1
ATOM 765 N N . GLU A 1 95 ? 3.439 -11.314 6.411 1.00 98.25 95 GLU A N 1
ATOM 766 C CA . GLU A 1 95 ? 4.187 -11.717 5.226 1.00 98.25 95 GLU A CA 1
ATOM 767 C C . GLU A 1 95 ? 3.333 -11.521 3.977 1.00 98.25 95 GLU A C 1
ATOM 769 O O . GLU A 1 95 ? 2.100 -11.582 4.047 1.00 98.25 95 GLU A O 1
ATOM 774 N N . LEU A 1 96 ? 3.987 -11.316 2.833 1.00 98.38 96 LEU A N 1
ATOM 775 C CA . LEU A 1 96 ? 3.320 -11.279 1.536 1.00 98.38 96 LEU A CA 1
ATOM 776 C C . LEU A 1 96 ? 2.552 -12.591 1.295 1.00 98.38 96 LEU A C 1
ATOM 778 O O . LEU A 1 96 ? 3.079 -13.688 1.475 1.00 98.38 96 LEU A O 1
ATOM 782 N N . ALA A 1 97 ? 1.296 -12.495 0.858 1.00 98.19 97 ALA A N 1
ATOM 783 C CA . ALA A 1 97 ? 0.458 -13.665 0.596 1.00 98.19 97 ALA A CA 1
ATOM 784 C C . ALA A 1 97 ? 0.825 -14.407 -0.703 1.00 98.19 97 ALA A C 1
ATOM 786 O O . ALA A 1 97 ? 0.212 -15.433 -1.005 1.00 98.19 97 ALA A O 1
ATOM 787 N N . SER A 1 98 ? 1.796 -13.902 -1.466 1.00 97.12 98 SER A N 1
ATOM 788 C CA . SER A 1 98 ? 2.319 -14.496 -2.695 1.00 97.12 98 SER A CA 1
ATOM 789 C C . SER A 1 98 ? 3.851 -14.448 -2.746 1.00 97.12 98 SER A C 1
ATOM 791 O O . SER A 1 98 ? 4.515 -14.015 -1.811 1.00 97.12 98 SER A O 1
ATOM 793 N N . ASP A 1 99 ? 4.411 -14.933 -3.847 1.00 97.38 99 ASP A N 1
ATOM 794 C CA . ASP A 1 99 ? 5.835 -14.898 -4.156 1.00 97.38 99 ASP A CA 1
ATOM 795 C C . ASP A 1 99 ? 6.275 -13.493 -4.603 1.00 97.38 99 ASP A C 1
ATOM 797 O O . ASP A 1 99 ? 5.535 -12.814 -5.314 1.00 97.38 99 ASP A O 1
ATOM 801 N N . PHE A 1 100 ? 7.501 -13.073 -4.268 1.00 98.00 100 PHE A N 1
ATOM 802 C CA . PHE A 1 100 ? 8.047 -11.772 -4.689 1.00 98.00 100 PHE A CA 1
ATOM 803 C C . PHE A 1 100 ? 8.087 -11.577 -6.204 1.00 98.00 100 PHE A C 1
ATOM 805 O O . PHE A 1 100 ? 8.030 -10.446 -6.674 1.00 98.00 100 PHE A O 1
ATOM 812 N N . ARG A 1 101 ? 8.099 -12.655 -6.994 1.00 97.75 101 ARG A N 1
ATOM 813 C CA . ARG A 1 101 ? 7.974 -12.597 -8.460 1.00 97.75 101 ARG A CA 1
ATOM 814 C C . ARG A 1 101 ? 6.592 -12.123 -8.932 1.00 97.75 101 ARG A C 1
ATOM 816 O O . ARG A 1 101 ? 6.363 -12.048 -10.137 1.00 97.75 101 ARG A O 1
ATOM 823 N N . PHE A 1 102 ? 5.688 -11.798 -8.008 1.00 98.06 102 PHE A N 1
ATOM 824 C CA . PHE A 1 102 ? 4.517 -10.963 -8.248 1.00 98.06 102 PHE A CA 1
ATOM 825 C C . PHE A 1 102 ? 4.896 -9.534 -8.688 1.00 98.06 102 PHE A C 1
ATOM 827 O O . PHE A 1 102 ? 4.259 -9.006 -9.598 1.00 98.06 102 PHE A O 1
ATOM 834 N N . PHE A 1 103 ? 5.948 -8.943 -8.112 1.00 98.12 103 PHE A N 1
ATOM 835 C CA . PHE A 1 103 ? 6.492 -7.648 -8.537 1.00 98.12 103 PHE A CA 1
ATOM 836 C C . PHE A 1 103 ? 7.224 -7.800 -9.874 1.00 98.12 103 PHE A C 1
ATOM 838 O O . PHE A 1 103 ? 8.001 -8.744 -10.063 1.00 98.12 103 PHE A O 1
ATOM 845 N N . HIS A 1 104 ? 6.990 -6.889 -10.817 1.00 97.25 104 HIS A N 1
ATOM 846 C CA . HIS A 1 104 ? 7.523 -6.964 -12.175 1.00 97.25 104 HIS A CA 1
ATOM 847 C C . HIS A 1 104 ? 9.052 -6.920 -12.197 1.00 97.25 104 HIS A C 1
ATOM 849 O O . HIS A 1 104 ? 9.664 -7.646 -12.983 1.00 97.25 104 HIS A O 1
ATOM 855 N N . ARG A 1 105 ? 9.691 -6.177 -11.283 1.00 96.31 105 ARG A N 1
ATOM 856 C CA . ARG A 1 105 ? 11.155 -6.186 -11.144 1.00 96.31 105 ARG A CA 1
ATOM 857 C C . ARG A 1 105 ? 11.695 -7.595 -10.896 1.00 96.31 105 ARG A C 1
ATOM 859 O O . ARG A 1 105 ? 12.567 -8.046 -11.633 1.00 96.31 105 ARG A O 1
ATOM 866 N N . ALA A 1 106 ? 11.142 -8.311 -9.918 1.00 97.12 106 ALA A N 1
ATOM 867 C CA . ALA A 1 106 ? 11.527 -9.692 -9.620 1.00 97.12 106 ALA A CA 1
ATOM 868 C C . ALA A 1 106 ? 11.100 -10.670 -10.728 1.00 97.12 106 ALA A C 1
ATOM 870 O O . ALA A 1 106 ? 11.789 -11.651 -11.022 1.00 97.12 106 ALA A O 1
ATOM 871 N N . PHE A 1 107 ? 9.947 -10.419 -11.350 1.00 97.38 107 PHE A N 1
ATOM 872 C CA . PHE A 1 107 ? 9.429 -11.225 -12.448 1.00 97.38 107 PHE A CA 1
ATOM 873 C C . PHE A 1 107 ? 10.388 -11.229 -13.646 1.00 97.38 107 PHE A C 1
ATOM 875 O O . PHE A 1 107 ? 10.763 -12.306 -14.122 1.00 97.38 107 PHE A O 1
ATOM 882 N N . TYR A 1 108 ? 10.827 -10.050 -14.099 1.00 96.62 108 TYR A N 1
ATOM 883 C CA . TYR A 1 108 ? 11.663 -9.897 -15.292 1.00 96.62 108 TYR A CA 1
ATOM 884 C C . TYR A 1 108 ? 13.075 -10.477 -15.137 1.00 96.62 108 TYR A C 1
ATOM 886 O O . TYR A 1 108 ? 13.679 -10.864 -16.137 1.00 96.62 108 TYR A O 1
ATOM 894 N N . GLU A 1 109 ? 13.575 -10.659 -13.910 1.00 94.69 109 GLU A N 1
ATOM 895 C CA . GLU A 1 109 ? 14.827 -11.394 -13.663 1.00 94.69 109 GLU A CA 1
ATOM 896 C C . GLU A 1 109 ? 14.749 -12.872 -14.080 1.00 94.69 109 GLU A C 1
ATOM 898 O O . GLU A 1 109 ? 15.766 -13.492 -14.402 1.00 94.69 109 GLU A O 1
ATOM 903 N N . LYS A 1 110 ? 13.551 -13.469 -14.046 1.00 94.06 110 LYS A N 1
ATOM 904 C CA . LYS A 1 110 ? 13.318 -14.882 -14.399 1.00 94.06 110 LYS A CA 1
ATOM 905 C C . LYS A 1 110 ? 12.587 -15.058 -15.723 1.00 94.06 110 LYS A C 1
ATOM 907 O O . LYS A 1 110 ? 12.681 -16.129 -16.320 1.00 94.06 110 LYS A O 1
ATOM 912 N N . HIS A 1 111 ? 11.872 -14.031 -16.166 1.00 95.00 111 HIS A N 1
ATOM 913 C CA . HIS A 1 111 ? 11.031 -14.042 -17.357 1.00 95.00 111 HIS A CA 1
ATOM 914 C C . HIS A 1 111 ? 11.324 -12.788 -18.180 1.00 95.00 111 HIS A C 1
ATOM 916 O O . HIS A 1 111 ? 10.624 -11.794 -18.015 1.00 95.00 111 HIS A O 1
ATOM 922 N N . PRO A 1 112 ? 12.358 -12.802 -19.041 1.00 94.94 112 PRO A N 1
ATOM 923 C CA . PRO A 1 112 ? 12.747 -11.621 -19.802 1.00 94.94 112 PRO A CA 1
ATOM 924 C C . PRO A 1 112 ? 11.568 -11.004 -20.574 1.00 94.94 112 PRO A C 1
ATOM 926 O O . PRO A 1 112 ? 10.760 -11.754 -21.137 1.00 94.94 112 PRO A O 1
ATOM 929 N N . PRO A 1 113 ? 11.473 -9.662 -20.631 1.00 95.44 113 PRO A N 1
ATOM 930 C CA . PRO A 1 113 ? 10.370 -8.968 -21.288 1.00 95.44 113 PRO A CA 1
ATOM 931 C C . PRO A 1 113 ? 10.292 -9.339 -22.774 1.00 95.44 113 PRO A C 1
ATOM 933 O O . PRO A 1 113 ? 11.309 -9.367 -23.474 1.00 95.44 113 PRO A O 1
ATOM 936 N N . ASN A 1 114 ? 9.087 -9.626 -23.274 1.00 94.50 114 ASN A N 1
ATOM 937 C CA . ASN A 1 114 ? 8.886 -10.149 -24.631 1.00 94.50 114 ASN A CA 1
ATOM 938 C C . ASN A 1 114 ? 8.087 -9.221 -25.561 1.00 94.50 114 ASN A C 1
ATOM 940 O O . ASN A 1 114 ? 8.154 -9.392 -26.779 1.00 94.50 114 ASN A O 1
ATOM 944 N N . THR A 1 115 ? 7.406 -8.210 -25.020 1.00 95.44 115 THR A N 1
ATOM 945 C CA . THR A 1 115 ? 6.770 -7.129 -25.788 1.00 95.44 115 THR A CA 1
ATOM 946 C C . THR A 1 115 ? 7.547 -5.827 -25.633 1.00 95.44 115 THR A C 1
ATO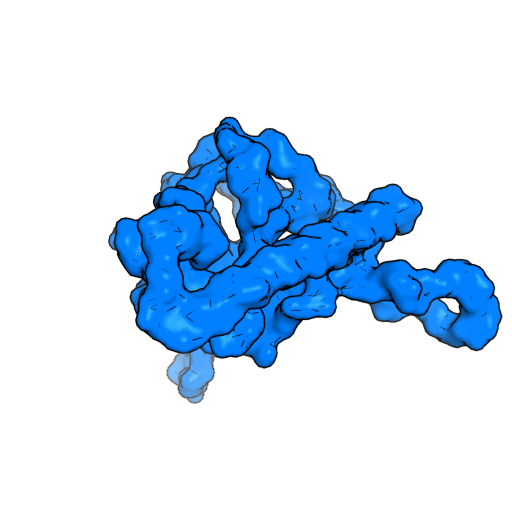M 948 O O . THR A 1 115 ? 8.330 -5.672 -24.698 1.00 95.44 115 THR A O 1
ATOM 951 N N . ASP A 1 116 ? 7.339 -4.870 -26.535 1.00 96.75 116 ASP A N 1
ATOM 952 C CA . ASP A 1 116 ? 8.003 -3.565 -26.427 1.00 96.75 116 ASP A CA 1
ATOM 953 C C . ASP A 1 116 ? 7.543 -2.792 -25.184 1.00 96.75 116 ASP A C 1
ATOM 955 O O . ASP A 1 116 ? 8.369 -2.176 -24.519 1.00 96.75 116 ASP A O 1
ATOM 959 N N . LEU A 1 117 ? 6.270 -2.932 -24.790 1.00 95.00 117 LEU A N 1
ATOM 960 C CA . LEU A 1 117 ? 5.758 -2.366 -23.539 1.00 95.00 117 LEU A CA 1
ATOM 961 C C . LEU A 1 117 ? 6.521 -2.908 -22.318 1.00 95.00 117 LEU A C 1
ATOM 963 O O . LEU A 1 117 ? 6.969 -2.131 -21.483 1.00 95.00 117 LEU A O 1
ATOM 967 N N . GLN A 1 118 ? 6.732 -4.227 -22.245 1.00 95.75 118 GLN A N 1
ATOM 968 C CA . GLN A 1 118 ? 7.470 -4.849 -21.140 1.00 95.75 118 GLN A CA 1
ATOM 969 C C . GLN A 1 118 ? 8.958 -4.488 -21.152 1.00 95.75 118 GLN A C 1
ATOM 971 O O . GLN A 1 118 ? 9.569 -4.361 -20.096 1.00 95.75 118 GLN A O 1
ATOM 976 N N . LYS A 1 119 ? 9.572 -4.339 -22.334 1.00 97.31 119 LYS A N 1
ATOM 977 C CA . LYS A 1 119 ? 10.980 -3.918 -22.438 1.00 97.31 119 LYS A CA 1
ATOM 978 C C . LYS A 1 119 ? 11.160 -2.489 -21.936 1.00 97.31 119 LYS A C 1
ATOM 980 O O . LYS A 1 119 ? 12.130 -2.228 -21.231 1.00 97.31 119 LYS A O 1
ATOM 985 N N . ASN A 1 120 ? 10.229 -1.602 -22.283 1.00 97.25 120 ASN A N 1
ATOM 986 C CA . ASN A 1 120 ? 10.232 -0.218 -21.824 1.00 97.25 120 ASN A CA 1
ATOM 987 C C . ASN A 1 120 ? 10.055 -0.160 -20.299 1.00 97.25 120 ASN A C 1
ATOM 989 O O . ASN A 1 120 ? 10.920 0.392 -19.623 1.00 97.25 120 ASN A O 1
ATOM 993 N N . GLU A 1 121 ? 9.050 -0.853 -19.748 1.00 96.88 121 GLU A N 1
ATOM 994 C CA . GLU A 1 121 ? 8.856 -0.970 -18.295 1.00 96.88 121 GLU A CA 1
ATOM 995 C C . GLU A 1 121 ? 10.124 -1.488 -17.598 1.00 96.88 121 GLU A C 1
ATOM 997 O O . GLU A 1 121 ? 10.634 -0.874 -16.661 1.00 96.88 121 GLU A O 1
ATOM 1002 N N . ALA A 1 122 ? 10.686 -2.597 -18.092 1.00 96.88 122 ALA A N 1
ATOM 1003 C CA . ALA A 1 122 ? 11.888 -3.203 -17.530 1.00 96.88 122 ALA A CA 1
ATOM 1004 C C . ALA A 1 122 ? 13.098 -2.257 -17.529 1.00 96.88 122 ALA A C 1
ATOM 1006 O O . ALA A 1 122 ? 13.941 -2.347 -16.635 1.00 96.88 122 ALA A O 1
ATOM 1007 N N . SER A 1 123 ? 13.187 -1.356 -18.511 1.00 97.38 123 SER A N 1
ATOM 1008 C CA . SER A 1 123 ? 14.252 -0.354 -18.588 1.00 97.38 123 SER A CA 1
ATOM 1009 C C . SER A 1 123 ? 14.079 0.799 -17.593 1.00 97.38 123 SER A C 1
ATOM 1011 O O . SER A 1 123 ? 15.079 1.348 -17.133 1.00 97.38 123 SER A O 1
ATOM 1013 N N . GLU A 1 124 ? 12.840 1.126 -17.213 1.00 97.44 124 GLU A N 1
ATOM 1014 C CA . GLU A 1 124 ? 12.527 2.211 -16.277 1.00 97.44 124 GLU A CA 1
ATOM 1015 C C . GLU A 1 124 ? 12.528 1.764 -14.811 1.00 97.44 124 GLU A C 1
ATOM 1017 O O . GLU A 1 124 ? 12.903 2.547 -13.935 1.00 97.44 124 GLU A O 1
ATOM 1022 N N . LEU A 1 125 ? 12.197 0.494 -14.534 1.00 96.81 125 LEU A N 1
ATOM 1023 C CA . LEU A 1 125 ? 12.128 -0.063 -13.176 1.00 96.81 125 LEU A CA 1
ATOM 1024 C C . LEU A 1 125 ? 13.348 0.285 -12.295 1.00 96.81 125 LEU A C 1
ATOM 1026 O O . LEU A 1 125 ? 13.139 0.713 -11.162 1.00 96.81 125 LEU A O 1
ATOM 1030 N N . PRO A 1 126 ? 14.618 0.162 -12.737 1.00 97.56 126 PRO A N 1
ATOM 1031 C CA . PRO A 1 126 ? 15.753 0.519 -11.883 1.00 97.56 126 PRO A CA 1
ATOM 1032 C C . PRO A 1 126 ? 15.767 1.995 -11.461 1.00 97.56 126 PRO A C 1
ATOM 1034 O O . PRO A 1 126 ? 16.084 2.295 -10.308 1.00 97.56 126 PRO A O 1
ATOM 1037 N N . GLY A 1 127 ? 15.426 2.902 -12.383 1.00 97.62 127 GLY A N 1
ATOM 1038 C CA . GLY A 1 127 ? 15.357 4.340 -12.126 1.00 97.62 127 GLY A CA 1
ATOM 1039 C C . GLY A 1 127 ? 14.207 4.682 -11.186 1.00 97.62 127 GLY A C 1
ATOM 1040 O O . GLY A 1 127 ? 14.432 5.353 -10.180 1.00 97.62 127 GLY A O 1
ATOM 1041 N N . HIS A 1 128 ? 13.026 4.121 -11.459 1.00 97.19 128 HIS A N 1
ATOM 1042 C CA . HIS A 1 128 ? 11.834 4.250 -10.621 1.00 97.19 128 HIS A CA 1
ATOM 1043 C C . HIS A 1 128 ? 12.109 3.814 -9.181 1.00 97.19 128 HIS A C 1
ATOM 1045 O O . HIS A 1 128 ? 11.967 4.603 -8.255 1.00 97.19 128 HIS A O 1
ATOM 1051 N N . TYR A 1 129 ? 12.635 2.600 -8.981 1.00 97.81 129 TYR A N 1
ATOM 1052 C CA . TYR A 1 129 ? 12.953 2.102 -7.640 1.00 97.81 129 TYR A CA 1
ATOM 1053 C C . TYR A 1 129 ? 13.945 2.994 -6.906 1.00 97.81 129 TYR A C 1
ATOM 1055 O O . TYR A 1 129 ? 13.765 3.255 -5.719 1.00 97.81 129 TYR A O 1
ATOM 1063 N N . LYS A 1 130 ? 15.000 3.450 -7.591 1.00 97.81 130 LYS A N 1
ATOM 1064 C CA . LYS A 1 130 ? 15.975 4.349 -6.976 1.00 97.81 130 LYS A CA 1
ATOM 1065 C C . LYS A 1 130 ? 15.293 5.642 -6.523 1.00 97.81 130 LYS A C 1
ATOM 1067 O O . LYS A 1 130 ? 15.462 6.042 -5.378 1.00 97.81 130 LYS A O 1
ATOM 1072 N N . GLN A 1 131 ? 14.522 6.268 -7.405 1.00 97.00 131 GLN A N 1
ATOM 1073 C CA . GLN A 1 131 ? 13.871 7.544 -7.139 1.00 97.00 131 GLN A CA 1
ATOM 1074 C C . GLN A 1 131 ? 12.832 7.435 -6.015 1.00 97.00 131 GLN A C 1
ATOM 1076 O O . GLN A 1 131 ? 12.836 8.262 -5.105 1.00 97.00 131 GLN A O 1
ATOM 1081 N N . THR A 1 132 ? 11.988 6.400 -6.029 1.00 97.12 132 THR A N 1
ATOM 1082 C CA . THR A 1 132 ? 11.009 6.124 -4.969 1.00 97.12 132 THR A CA 1
ATOM 1083 C C . THR A 1 132 ? 11.694 5.915 -3.618 1.00 97.12 132 THR A C 1
ATOM 1085 O O . THR A 1 132 ? 11.266 6.496 -2.623 1.00 97.12 132 THR A O 1
ATOM 1088 N N . LEU A 1 133 ? 12.778 5.130 -3.572 1.00 97.62 133 LEU A N 1
ATOM 1089 C CA . LEU A 1 133 ? 13.531 4.880 -2.338 1.00 97.62 133 LEU A CA 1
ATOM 1090 C C . LEU A 1 133 ? 14.217 6.144 -1.806 1.00 97.62 133 LEU A C 1
ATOM 1092 O O . LEU A 1 133 ? 14.142 6.402 -0.606 1.00 97.62 133 LEU A O 1
ATOM 1096 N N . ASP A 1 134 ? 14.843 6.942 -2.676 1.00 97.38 134 ASP A N 1
ATOM 1097 C CA . ASP A 1 134 ? 15.464 8.213 -2.287 1.00 97.38 134 ASP A CA 1
ATOM 1098 C C . ASP A 1 134 ? 14.407 9.173 -1.711 1.00 97.38 134 ASP A C 1
ATOM 1100 O O . ASP A 1 134 ? 14.584 9.729 -0.628 1.00 97.38 134 ASP A O 1
ATOM 1104 N N . ARG A 1 135 ? 13.268 9.327 -2.399 1.00 96.56 135 ARG A N 1
ATOM 1105 C CA . ARG A 1 135 ? 12.164 10.195 -1.963 1.00 96.56 135 ARG A CA 1
ATOM 1106 C C . ARG A 1 135 ? 11.567 9.755 -0.632 1.00 96.56 135 ARG A C 1
ATOM 1108 O O . ARG A 1 135 ? 11.310 10.610 0.219 1.00 96.56 135 ARG A O 1
ATOM 1115 N N . PHE A 1 136 ? 11.379 8.450 -0.448 1.00 97.56 136 PHE A N 1
ATOM 1116 C CA . PHE A 1 136 ? 10.919 7.875 0.811 1.00 97.56 136 PHE A CA 1
ATOM 1117 C C . PHE A 1 136 ? 11.907 8.141 1.951 1.00 97.56 136 PHE A C 1
ATOM 1119 O O . PHE A 1 136 ? 11.501 8.552 3.037 1.00 97.56 136 PHE A O 1
ATOM 1126 N N . ALA A 1 137 ? 13.207 7.959 1.700 1.00 97.50 137 ALA A N 1
ATOM 1127 C CA . ALA A 1 137 ? 14.251 8.193 2.691 1.00 97.50 137 ALA A CA 1
ATOM 1128 C C . ALA A 1 137 ? 14.306 9.659 3.145 1.00 97.50 137 ALA A C 1
ATOM 1130 O O . ALA A 1 137 ? 14.368 9.907 4.345 1.00 97.50 137 ALA A O 1
ATOM 1131 N N . ILE A 1 138 ? 14.210 10.619 2.218 1.00 96.75 138 ILE A N 1
ATOM 1132 C CA . ILE A 1 138 ? 14.219 12.053 2.552 1.00 96.75 138 ILE A CA 1
ATOM 1133 C C . ILE A 1 138 ? 13.000 12.421 3.414 1.00 96.75 138 ILE A C 1
ATOM 1135 O O . ILE A 1 138 ? 13.139 13.117 4.414 1.00 96.75 138 ILE A O 1
ATOM 1139 N N . ARG A 1 139 ? 11.805 11.910 3.086 1.00 96.12 139 ARG A N 1
ATOM 1140 C CA . ARG A 1 139 ? 10.575 12.173 3.862 1.00 96.12 139 ARG A CA 1
ATOM 1141 C C . ARG A 1 139 ? 10.623 11.542 5.249 1.00 96.12 139 ARG A C 1
ATOM 1143 O O . ARG A 1 139 ? 10.194 12.157 6.224 1.00 96.12 139 ARG A O 1
ATOM 1150 N N . LYS A 1 140 ? 11.193 10.339 5.353 1.00 96.75 140 LYS A N 1
ATOM 1151 C CA . LYS A 1 140 ? 11.458 9.696 6.641 1.00 96.75 140 LYS A CA 1
ATOM 1152 C C . LYS A 1 140 ? 12.452 10.508 7.477 1.00 96.75 140 LYS A C 1
ATOM 1154 O O . LYS A 1 140 ? 12.184 10.728 8.652 1.00 96.75 140 LYS A O 1
ATOM 1159 N N . GLN A 1 141 ? 13.549 10.976 6.882 1.00 96.56 141 GLN A N 1
ATOM 1160 C CA . GLN A 1 141 ? 14.541 11.803 7.573 1.00 96.56 141 GLN A CA 1
ATOM 1161 C C . GLN A 1 141 ? 13.922 13.113 8.077 1.00 96.56 141 GLN A C 1
ATOM 1163 O O . GLN A 1 141 ? 14.054 13.434 9.253 1.00 96.56 141 GLN A O 1
ATOM 1168 N N . HIS A 1 142 ? 13.173 13.818 7.227 1.00 94.56 142 HIS A N 1
ATOM 1169 C CA . HIS A 1 142 ? 12.452 15.024 7.632 1.00 94.56 142 HIS A CA 1
ATOM 1170 C C . HIS A 1 142 ? 11.506 14.746 8.813 1.00 94.56 142 HIS A C 1
ATOM 1172 O O . HIS A 1 142 ? 11.457 15.507 9.777 1.00 94.56 142 HIS A O 1
ATOM 1178 N N . PHE A 1 143 ? 10.767 13.632 8.782 1.00 94.38 143 PHE A N 1
ATOM 1179 C CA . PHE A 1 143 ? 9.921 13.237 9.908 1.00 94.38 143 PHE A CA 1
ATOM 1180 C C . PHE A 1 143 ? 10.722 12.975 11.193 1.00 94.38 143 PHE A C 1
ATOM 1182 O O . PHE A 1 143 ? 10.288 13.380 12.268 1.00 94.38 143 PHE A O 1
ATOM 1189 N N . GLU A 1 144 ? 11.873 12.312 11.107 1.00 94.56 144 GLU A N 1
ATOM 1190 C CA . GLU A 1 144 ? 12.740 12.062 12.265 1.00 94.56 144 GLU A CA 1
ATOM 1191 C C . GLU A 1 144 ? 13.284 13.367 12.871 1.00 94.56 144 GLU A C 1
ATOM 1193 O O . GLU A 1 144 ? 13.425 13.462 14.091 1.00 94.56 144 GLU A O 1
ATOM 1198 N N . GLU A 1 145 ? 13.542 14.378 12.040 1.00 93.31 145 GLU A N 1
ATOM 1199 C CA . GLU A 1 145 ? 14.062 15.687 12.451 1.00 93.31 145 GLU A CA 1
ATOM 1200 C C . GLU A 1 145 ? 12.969 16.620 13.002 1.00 93.31 145 GLU A C 1
ATOM 1202 O O . GLU A 1 145 ? 13.198 17.322 13.991 1.00 93.31 145 GLU A O 1
ATOM 1207 N N . HIS A 1 146 ? 11.768 16.607 12.412 1.00 90.88 146 HIS A N 1
ATOM 1208 C CA . HIS A 1 146 ? 10.723 17.606 12.683 1.00 90.88 146 HIS A CA 1
ATOM 1209 C C . HIS A 1 146 ? 9.446 17.053 13.332 1.00 90.88 146 HIS A C 1
ATOM 1211 O O . HIS A 1 146 ? 8.650 17.819 13.876 1.00 90.88 146 HIS A O 1
ATOM 1217 N N . GLY A 1 147 ? 9.230 15.736 13.314 1.00 91.00 147 GLY A N 1
ATOM 1218 C CA . GLY A 1 147 ? 8.081 15.070 13.939 1.00 91.00 147 GLY A CA 1
ATOM 1219 C C . GLY A 1 147 ? 6.774 15.113 13.138 1.00 91.00 147 GLY A C 1
ATOM 1220 O O . GLY A 1 147 ? 5.737 14.691 13.653 1.00 91.00 147 GLY A O 1
ATOM 1221 N N . TRP A 1 148 ? 6.798 15.589 11.891 1.00 91.94 148 TRP A N 1
ATOM 1222 C CA . TRP A 1 148 ? 5.644 15.640 10.986 1.00 91.94 148 TRP A CA 1
ATOM 1223 C C . TRP A 1 148 ? 6.048 15.306 9.540 1.00 91.94 148 TRP A C 1
ATOM 1225 O O . TRP A 1 148 ? 7.227 15.356 9.181 1.00 91.94 148 TRP A O 1
ATOM 1235 N N . LEU A 1 149 ? 5.073 14.894 8.725 1.00 94.12 149 LEU A N 1
ATOM 1236 C CA . LEU A 1 149 ? 5.294 14.501 7.332 1.00 94.12 149 LEU A CA 1
ATOM 1237 C C . LEU A 1 149 ? 5.219 15.714 6.407 1.00 94.12 149 LEU A C 1
ATOM 1239 O O . LEU A 1 149 ? 4.168 16.343 6.317 1.00 94.12 149 LEU A O 1
ATOM 1243 N N . CYS A 1 150 ? 6.299 15.992 5.685 1.00 93.00 150 CYS A N 1
ATOM 1244 C CA . CYS A 1 150 ? 6.305 16.940 4.576 1.00 93.00 150 CYS A CA 1
ATOM 1245 C C . CYS A 1 150 ? 6.270 16.158 3.263 1.00 93.00 150 CYS A C 1
ATOM 1247 O O . CYS A 1 150 ? 7.090 15.256 3.073 1.00 93.00 150 CYS A O 1
ATOM 1249 N N . SER A 1 151 ? 5.329 16.473 2.370 1.00 89.06 151 SER A N 1
ATOM 1250 C CA . SER A 1 151 ? 5.274 15.827 1.055 1.00 89.06 151 SER A CA 1
ATOM 1251 C C . SER A 1 151 ? 6.359 16.337 0.111 1.00 89.06 151 SER A C 1
ATOM 1253 O O . SER A 1 151 ? 6.748 15.571 -0.769 1.00 89.06 151 SER A O 1
ATOM 1255 N N . ASP A 1 152 ? 6.904 17.540 0.327 1.00 89.81 152 ASP A N 1
ATOM 1256 C CA . ASP A 1 152 ? 8.037 18.085 -0.428 1.00 89.81 152 ASP A CA 1
ATOM 1257 C C . ASP A 1 152 ? 9.128 18.706 0.470 1.00 89.81 152 ASP A C 1
ATOM 1259 O O . ASP A 1 152 ? 9.281 19.921 0.567 1.00 89.81 152 ASP A O 1
ATOM 1263 N N . PRO A 1 153 ? 9.908 17.868 1.172 1.00 89.44 153 PRO A N 1
ATOM 1264 C CA . PRO A 1 153 ? 10.913 18.338 2.126 1.00 89.44 153 PRO A CA 1
ATOM 1265 C C . PRO A 1 153 ? 12.140 19.004 1.480 1.00 89.44 153 PRO A C 1
ATOM 1267 O O . PRO A 1 153 ? 12.985 19.505 2.211 1.00 89.44 153 PRO A O 1
ATOM 1270 N N . LEU A 1 154 ? 12.300 18.952 0.151 1.00 87.44 154 LEU A N 1
ATOM 1271 C CA . LEU A 1 154 ? 13.444 19.575 -0.532 1.00 87.44 154 LEU A CA 1
ATOM 1272 C C . LEU A 1 154 ? 13.200 21.049 -0.859 1.00 87.44 154 LEU A C 1
ATOM 1274 O O . LEU A 1 154 ? 14.164 21.809 -0.910 1.00 87.44 154 LEU A O 1
ATOM 1278 N N . ASP A 1 155 ? 11.937 21.420 -1.060 1.00 85.00 155 ASP A N 1
ATOM 1279 C CA . ASP A 1 155 ? 11.516 22.795 -1.333 1.00 85.00 155 ASP A CA 1
ATOM 1280 C C . ASP A 1 155 ? 11.124 23.551 -0.049 1.00 85.00 155 ASP A C 1
ATOM 1282 O O . ASP A 1 155 ? 10.906 24.759 -0.082 1.00 85.00 155 ASP A O 1
ATOM 1286 N N . TRP A 1 156 ? 11.074 22.857 1.093 1.00 81.44 156 TRP A N 1
ATOM 1287 C CA . TRP A 1 156 ? 10.830 23.464 2.399 1.00 81.44 156 TRP A CA 1
ATOM 1288 C C . TRP A 1 156 ? 12.107 24.110 2.965 1.00 81.44 156 TRP A C 1
ATOM 1290 O O . TRP A 1 156 ? 13.074 23.411 3.282 1.00 81.44 156 TRP A O 1
ATOM 1300 N N . ASP A 1 157 ? 12.097 25.437 3.136 1.00 77.88 157 ASP A N 1
ATOM 1301 C CA . ASP A 1 157 ? 13.169 26.190 3.800 1.00 77.88 157 ASP A CA 1
ATOM 1302 C C . ASP A 1 157 ? 12.714 26.682 5.191 1.00 77.88 157 ASP A C 1
ATOM 1304 O O . ASP A 1 157 ? 11.916 27.614 5.291 1.00 77.88 157 ASP A O 1
ATOM 1308 N N . PRO A 1 158 ? 13.226 26.105 6.297 1.00 70.81 158 PRO A N 1
ATOM 1309 C CA . PRO A 1 158 ? 12.876 26.544 7.650 1.00 70.81 158 PRO A CA 1
ATOM 1310 C C . PRO A 1 158 ? 13.401 27.940 8.018 1.00 70.81 158 PRO A C 1
ATOM 1312 O O . PRO A 1 158 ? 13.092 28.426 9.109 1.00 70.81 158 PRO A O 1
ATOM 1315 N N . LEU A 1 159 ? 14.263 28.537 7.191 1.00 71.75 159 LEU A N 1
ATOM 1316 C CA . LEU A 1 159 ? 14.904 29.832 7.424 1.00 71.75 159 LEU A CA 1
ATOM 1317 C C . LEU A 1 159 ? 14.374 30.937 6.503 1.00 71.75 159 LEU A C 1
ATOM 1319 O O . LEU A 1 159 ? 14.889 32.057 6.577 1.00 71.75 159 LEU A O 1
ATOM 1323 N N . ASP A 1 160 ? 13.375 30.647 5.668 1.00 70.88 160 ASP A N 1
ATOM 1324 C CA . ASP A 1 160 ? 12.732 31.649 4.822 1.00 70.88 160 ASP A CA 1
ATOM 1325 C C . ASP A 1 160 ? 11.799 32.551 5.652 1.00 70.88 160 ASP A C 1
ATOM 1327 O O . ASP A 1 160 ? 10.587 32.358 5.722 1.00 70.88 160 ASP A O 1
ATOM 1331 N N . ASP A 1 161 ? 12.408 33.540 6.314 1.00 58.69 161 ASP A N 1
ATOM 1332 C CA . ASP A 1 161 ? 11.760 34.593 7.118 1.00 58.69 161 ASP A CA 1
ATOM 1333 C C . ASP A 1 161 ? 10.951 35.589 6.253 1.00 58.69 161 ASP A C 1
ATOM 1335 O O . ASP A 1 161 ? 10.236 36.431 6.793 1.00 58.69 161 ASP A O 1
ATOM 1339 N N . ASP A 1 162 ? 11.065 35.505 4.918 1.00 60.84 162 ASP A N 1
ATOM 1340 C CA . ASP A 1 162 ? 10.289 36.298 3.953 1.00 60.84 162 ASP A CA 1
ATOM 1341 C C . ASP A 1 162 ? 9.054 35.534 3.422 1.00 60.84 162 ASP A C 1
ATOM 1343 O O . ASP A 1 162 ? 8.226 36.127 2.718 1.00 60.84 162 ASP A O 1
ATOM 1347 N N . SER A 1 163 ? 8.897 34.246 3.755 1.00 61.28 163 SER A N 1
ATOM 1348 C CA . SER A 1 163 ? 7.688 33.486 3.434 1.00 61.28 163 SER A CA 1
ATOM 1349 C C . SER A 1 163 ? 6.579 33.798 4.449 1.00 61.28 163 SER A C 1
ATOM 1351 O O . SER A 1 163 ? 6.722 33.591 5.651 1.00 61.28 163 SER A O 1
ATOM 1353 N N . ASP A 1 164 ? 5.434 34.288 3.965 1.00 59.88 164 ASP A N 1
ATOM 1354 C CA . ASP A 1 164 ? 4.188 34.349 4.753 1.00 59.88 164 ASP A CA 1
ATOM 1355 C C . ASP A 1 164 ? 3.600 32.932 4.996 1.00 59.88 164 ASP A C 1
ATOM 1357 O O . ASP A 1 164 ? 2.511 32.803 5.562 1.00 59.88 164 ASP A O 1
ATOM 1361 N N . ASP A 1 165 ? 4.295 31.874 4.557 1.00 66.00 165 ASP A N 1
ATOM 1362 C CA . ASP A 1 165 ? 3.828 30.491 4.581 1.00 66.00 165 ASP A CA 1
ATOM 1363 C C . ASP A 1 165 ? 3.882 29.934 6.012 1.00 66.00 165 ASP A C 1
ATOM 1365 O O . ASP A 1 165 ? 4.941 29.761 6.621 1.00 66.00 165 ASP A O 1
ATOM 1369 N N . ASP A 1 166 ? 2.712 29.614 6.564 1.00 71.00 166 ASP A N 1
ATOM 1370 C CA . ASP A 1 166 ? 2.611 28.902 7.836 1.00 71.00 166 ASP A CA 1
ATOM 1371 C C . ASP A 1 166 ? 3.223 27.493 7.666 1.00 71.00 166 ASP A C 1
ATOM 1373 O O . ASP A 1 166 ? 2.804 26.751 6.773 1.00 71.00 166 ASP A O 1
ATOM 1377 N N . PRO A 1 167 ? 4.178 27.054 8.514 1.00 70.81 167 PRO A N 1
ATOM 1378 C CA . PRO A 1 167 ? 4.704 25.687 8.487 1.00 70.81 167 PRO A CA 1
ATOM 1379 C C . PRO A 1 167 ? 3.627 24.590 8.532 1.00 70.81 167 PRO A C 1
ATOM 1381 O O . PRO A 1 167 ? 3.890 23.453 8.135 1.00 70.81 167 PRO A O 1
ATOM 1384 N N . GLU A 1 168 ? 2.421 24.898 9.018 1.00 76.62 168 GLU A N 1
ATOM 1385 C CA . GLU A 1 168 ? 1.265 24.002 8.964 1.00 76.62 168 GLU A CA 1
ATOM 1386 C C . GLU A 1 168 ? 0.808 23.694 7.524 1.00 76.62 168 GLU A C 1
ATOM 1388 O O . GLU A 1 168 ? 0.314 22.597 7.275 1.00 76.62 168 GLU A O 1
ATOM 1393 N N . GLU A 1 169 ? 1.019 24.596 6.561 1.00 80.06 169 GLU A N 1
ATOM 1394 C CA . GLU A 1 169 ? 0.650 24.405 5.147 1.00 80.06 169 GLU A CA 1
ATOM 1395 C C . GLU A 1 169 ? 1.502 23.336 4.452 1.00 80.06 169 GLU A C 1
ATOM 1397 O O . GLU A 1 169 ? 1.042 22.666 3.527 1.00 80.06 169 GLU A O 1
ATOM 1402 N N . TRP A 1 170 ? 2.713 23.099 4.956 1.00 85.44 170 TRP A N 1
ATOM 1403 C CA . TRP A 1 170 ? 3.612 22.056 4.461 1.00 85.44 170 TRP A CA 1
ATOM 1404 C C . TRP A 1 170 ? 3.282 20.672 5.038 1.00 85.44 170 TRP A C 1
ATOM 1406 O O . TRP A 1 170 ? 3.758 19.643 4.537 1.00 85.44 170 TRP A O 1
ATOM 1416 N N . ARG A 1 171 ? 2.445 20.607 6.086 1.00 90.81 171 ARG A N 1
ATOM 1417 C CA . ARG A 1 171 ? 2.094 19.348 6.746 1.00 90.81 171 ARG A CA 1
ATOM 1418 C C . ARG A 1 171 ? 1.157 18.513 5.899 1.00 90.81 171 ARG A C 1
ATOM 1420 O O . ARG A 1 171 ? 0.032 18.881 5.581 1.00 90.81 171 ARG A O 1
ATOM 1427 N N . SER A 1 172 ? 1.600 17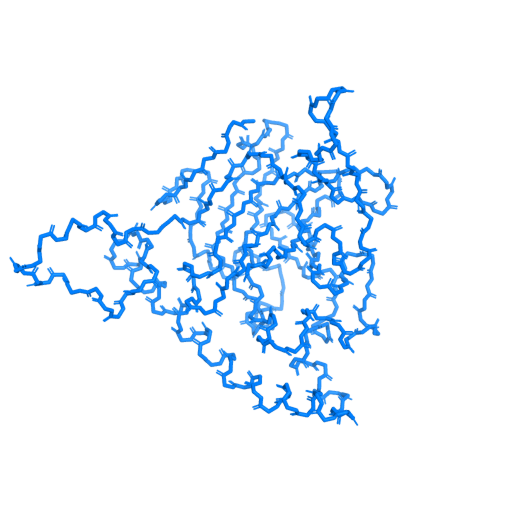.295 5.639 1.00 93.31 172 SER A N 1
ATOM 1428 C CA . SER A 1 172 ? 0.819 16.275 4.960 1.00 93.31 172 SER A CA 1
ATOM 1429 C C . SER A 1 172 ? 0.279 15.250 5.966 1.00 93.31 172 SER A C 1
ATOM 1431 O O . SER A 1 172 ? 0.964 14.909 6.936 1.00 93.31 172 SER A O 1
ATOM 1433 N N . PRO A 1 173 ? -0.942 14.728 5.772 1.00 94.44 173 PRO A N 1
ATOM 1434 C CA . PRO A 1 173 ? -1.463 13.669 6.621 1.00 94.44 173 PRO A CA 1
ATOM 1435 C C . PRO A 1 173 ? -0.724 12.346 6.363 1.00 94.44 173 PRO A C 1
ATOM 1437 O O . PRO A 1 173 ? -0.419 11.991 5.223 1.00 94.44 173 PRO A O 1
ATOM 1440 N N . PHE A 1 174 ? -0.493 11.571 7.422 1.00 94.25 174 PHE A N 1
ATOM 1441 C CA . PHE A 1 174 ? -0.001 10.192 7.331 1.00 94.25 174 PHE A CA 1
ATOM 1442 C C . PHE A 1 174 ? -1.063 9.218 6.825 1.00 94.25 174 PHE A C 1
ATOM 1444 O O . PHE A 1 174 ? -0.741 8.214 6.202 1.00 94.25 174 PHE A O 1
ATOM 1451 N N . VAL A 1 175 ? -2.321 9.493 7.155 1.00 94.50 175 VAL A N 1
ATOM 1452 C CA . VAL A 1 175 ? -3.513 8.737 6.766 1.00 94.50 175 VAL A CA 1
ATOM 1453 C C . VAL A 1 175 ? -4.617 9.752 6.532 1.00 94.50 175 VAL A C 1
ATOM 1455 O O . VAL A 1 175 ? -4.726 10.696 7.314 1.00 94.50 175 VAL A O 1
ATOM 1458 N N . SER A 1 176 ? -5.384 9.592 5.458 1.00 91.44 176 SER A N 1
ATOM 1459 C CA . SER A 1 176 ? -6.439 10.523 5.045 1.00 91.44 176 SER A CA 1
ATOM 1460 C C . SER A 1 176 ? -7.823 10.100 5.546 1.00 91.44 176 SER A C 1
ATOM 1462 O O . SER A 1 176 ? -8.645 10.959 5.851 1.00 91.44 176 SER A O 1
ATOM 1464 N N . ASP A 1 177 ? -8.071 8.795 5.709 1.00 92.62 177 ASP A N 1
ATOM 1465 C CA . ASP A 1 177 ? -9.402 8.284 6.078 1.00 92.62 177 ASP A CA 1
ATOM 1466 C C . ASP A 1 177 ? -9.376 7.110 7.077 1.00 92.62 177 ASP A C 1
ATOM 1468 O O . ASP A 1 177 ? -9.882 6.017 6.821 1.00 92.62 177 ASP A O 1
ATOM 1472 N N . LEU A 1 178 ? -8.748 7.286 8.244 1.00 93.31 178 LEU A N 1
ATOM 1473 C CA . LEU A 1 178 ? -8.644 6.207 9.233 1.00 93.31 178 LEU A CA 1
ATOM 1474 C C . LEU A 1 178 ? -10.003 5.877 9.877 1.00 93.31 178 LEU A C 1
ATOM 1476 O O . LEU A 1 178 ? -10.645 6.734 10.488 1.00 93.31 178 LEU A O 1
ATOM 1480 N N . GLY A 1 179 ? -10.410 4.608 9.795 1.00 88.81 179 GLY A N 1
ATOM 1481 C CA . GLY A 1 179 ? -11.663 4.083 10.344 1.00 88.81 179 GLY A CA 1
ATOM 1482 C C . GLY A 1 179 ? -12.930 4.583 9.642 1.00 88.81 179 GLY A C 1
ATOM 1483 O O . GLY A 1 179 ? -14.023 4.441 10.205 1.00 88.81 179 GLY A O 1
ATOM 1484 N N . GLY A 1 180 ? -12.780 5.196 8.465 1.00 88.38 180 GLY A N 1
ATOM 1485 C CA . GLY A 1 180 ? -13.866 5.728 7.652 1.00 88.38 180 GLY A CA 1
ATOM 1486 C C . GLY A 1 180 ? -14.663 4.660 6.908 1.00 88.38 180 GLY A C 1
ATOM 1487 O O . GLY A 1 180 ? -14.869 3.546 7.397 1.00 88.38 180 GLY A O 1
ATOM 1488 N N . THR A 1 181 ? -15.146 5.025 5.724 1.00 90.56 181 THR A N 1
ATOM 1489 C CA . THR A 1 181 ? -15.922 4.143 4.842 1.00 90.56 181 THR A CA 1
ATOM 1490 C C . THR A 1 181 ? -15.284 4.162 3.463 1.00 90.56 181 THR A C 1
ATOM 1492 O O . THR A 1 181 ? -15.075 5.227 2.898 1.00 90.56 181 THR A O 1
ATOM 1495 N N . SER A 1 182 ? -14.974 2.982 2.929 1.00 93.12 182 SER A N 1
ATOM 1496 C CA . SER A 1 182 ? -14.510 2.838 1.549 1.00 93.12 182 SER A CA 1
ATOM 1497 C C . SER A 1 182 ? -15.562 3.323 0.548 1.00 93.12 182 SER A C 1
ATOM 1499 O O . SER A 1 182 ? -16.741 3.386 0.871 1.00 93.12 182 SER A O 1
ATOM 1501 N N . PHE A 1 183 ? -15.145 3.593 -0.685 1.00 92.00 183 PHE A N 1
ATOM 1502 C CA . PHE A 1 183 ? -15.951 4.244 -1.723 1.00 92.00 183 PHE A CA 1
ATOM 1503 C C . PHE A 1 183 ? -15.836 3.506 -3.064 1.00 92.00 183 PHE A C 1
ATOM 1505 O O . PHE A 1 183 ? -14.887 2.752 -3.263 1.00 92.00 183 PHE A O 1
ATOM 1512 N N . ASP A 1 184 ? -16.770 3.702 -3.997 1.00 91.69 184 ASP A N 1
ATOM 1513 C CA . ASP A 1 184 ? -16.629 3.164 -5.359 1.00 91.69 184 ASP A CA 1
ATOM 1514 C C . ASP A 1 184 ? -15.737 4.065 -6.227 1.00 91.69 184 ASP A C 1
ATOM 1516 O O . ASP A 1 184 ? -15.949 5.273 -6.297 1.00 91.69 184 ASP A O 1
ATOM 1520 N N . SER A 1 185 ? -14.731 3.484 -6.882 1.00 93.31 185 SER A N 1
ATOM 1521 C CA . SER A 1 185 ? -13.821 4.173 -7.809 1.00 93.31 185 SER A CA 1
ATOM 1522 C C . SER A 1 185 ? -13.094 3.142 -8.694 1.00 93.31 185 SER A C 1
ATOM 1524 O O . SER A 1 185 ? -13.507 1.983 -8.786 1.00 93.31 185 SER A O 1
ATOM 1526 N N . ASN A 1 186 ? -12.027 3.520 -9.398 1.00 93.50 186 ASN A N 1
ATOM 1527 C CA . ASN A 1 186 ? -11.329 2.620 -10.320 1.00 93.50 186 ASN A CA 1
ATOM 1528 C C . ASN A 1 186 ? -10.693 1.405 -9.626 1.00 93.50 186 ASN A C 1
ATOM 1530 O O . ASN A 1 186 ? -10.705 0.323 -10.222 1.00 93.50 186 ASN A O 1
ATOM 1534 N N . TRP A 1 187 ? -10.257 1.529 -8.367 1.00 95.06 187 TRP A N 1
ATOM 1535 C CA . TRP A 1 187 ? -9.726 0.400 -7.593 1.00 95.06 187 TRP A CA 1
ATOM 1536 C C . TRP A 1 187 ? -10.725 -0.764 -7.491 1.00 95.06 187 TRP A C 1
ATOM 1538 O O . TRP A 1 187 ? -10.345 -1.932 -7.520 1.00 95.06 187 TRP A O 1
ATOM 1548 N N . SER A 1 188 ? -12.034 -0.482 -7.421 1.00 94.56 188 SER A N 1
ATOM 1549 C CA . SER A 1 188 ? -13.062 -1.519 -7.235 1.00 94.56 188 SER A CA 1
ATOM 1550 C C . SER A 1 188 ? -13.277 -2.394 -8.472 1.00 94.56 188 SER A C 1
ATOM 1552 O O . SER A 1 188 ? -13.978 -3.411 -8.420 1.00 94.56 188 SER A O 1
ATOM 1554 N N . ASN A 1 189 ? -12.696 -1.980 -9.598 1.00 92.31 189 ASN A N 1
ATOM 1555 C CA . ASN A 1 189 ? -12.812 -2.623 -10.898 1.00 92.31 189 ASN A CA 1
ATOM 1556 C C . A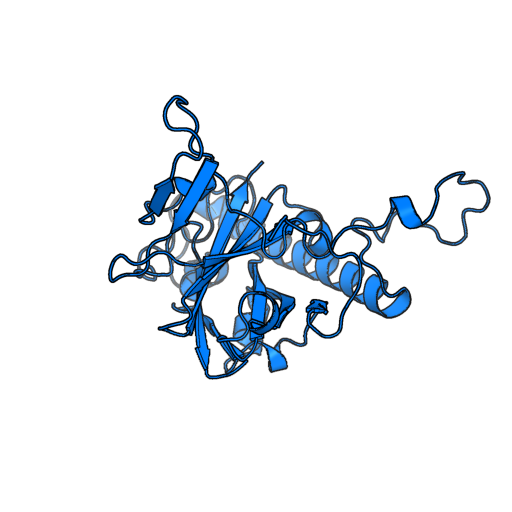SN A 1 189 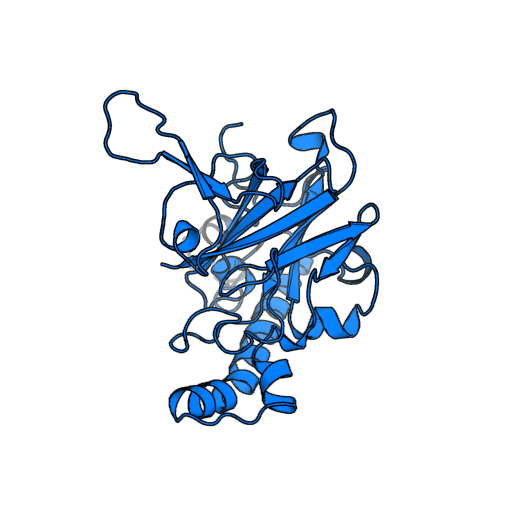? -11.471 -3.215 -11.369 1.00 92.31 189 ASN A C 1
ATOM 1558 O O . ASN A 1 189 ? -11.426 -3.885 -12.407 1.00 92.31 189 ASN A O 1
ATOM 1562 N N . SER A 1 190 ? -10.382 -3.009 -10.622 1.00 90.44 190 SER A N 1
ATOM 1563 C CA . SER A 1 190 ? -9.056 -3.517 -10.965 1.00 90.44 190 SER A CA 1
ATOM 1564 C C . SER A 1 190 ? -8.918 -5.013 -10.645 1.00 90.44 190 SER A C 1
ATOM 1566 O O . SER A 1 190 ? -9.561 -5.569 -9.750 1.00 90.44 190 SER A O 1
ATOM 1568 N N . GLY A 1 191 ? -8.123 -5.723 -11.452 1.00 86.19 191 GLY A N 1
ATOM 1569 C CA . GLY A 1 191 ? -7.742 -7.120 -11.198 1.00 86.19 191 GLY A CA 1
ATOM 1570 C C . GLY A 1 191 ? -8.871 -8.163 -11.170 1.00 86.19 191 GLY A C 1
ATOM 1571 O O . GLY A 1 191 ? -8.607 -9.320 -10.833 1.00 86.19 191 GLY A O 1
ATOM 1572 N N . SER A 1 192 ? -10.114 -7.793 -11.517 1.00 90.88 192 SER A N 1
ATOM 1573 C CA . SER A 1 192 ? -11.307 -8.649 -11.357 1.00 90.88 192 SER A CA 1
ATOM 1574 C C . SER A 1 192 ? -11.431 -9.230 -9.938 1.00 90.88 192 SER A C 1
ATOM 1576 O O . SER A 1 192 ? -11.764 -10.409 -9.760 1.00 90.88 192 SER A O 1
ATOM 1578 N N . PHE A 1 193 ? -11.085 -8.437 -8.921 1.00 96.50 193 PHE A N 1
ATOM 1579 C CA . PHE A 1 193 ? -11.209 -8.860 -7.530 1.00 96.50 193 PHE A CA 1
ATOM 1580 C C . PHE A 1 193 ? -12.693 -8.863 -7.109 1.00 96.50 193 PHE A C 1
ATOM 1582 O O . PHE A 1 193 ? -13.415 -7.926 -7.451 1.00 96.50 193 PHE A O 1
ATOM 1589 N N . PRO A 1 194 ? -13.195 -9.902 -6.413 1.00 97.12 194 PRO A N 1
ATOM 1590 C CA . PRO A 1 194 ? -14.586 -9.928 -5.964 1.00 97.12 194 PRO A CA 1
ATOM 1591 C C . PRO A 1 194 ? -14.863 -8.826 -4.937 1.00 97.12 194 PRO A C 1
ATOM 1593 O O . PRO A 1 194 ? -14.139 -8.712 -3.947 1.00 97.12 194 PRO A O 1
ATOM 1596 N N . VAL A 1 195 ? -15.914 -8.039 -5.163 1.00 97.00 195 VAL A N 1
ATOM 1597 C CA . VAL A 1 195 ? -16.331 -6.958 -4.263 1.00 97.00 195 VAL A CA 1
ATOM 1598 C C . VAL A 1 195 ? -17.845 -6.985 -4.038 1.00 97.00 195 VAL A C 1
ATOM 1600 O O . VAL A 1 195 ? -18.622 -7.234 -4.965 1.00 97.00 195 VAL A O 1
ATOM 1603 N N . SER A 1 196 ? -18.264 -6.654 -2.820 1.00 95.50 196 SER A N 1
ATOM 1604 C CA . SER A 1 196 ? -19.641 -6.294 -2.480 1.00 95.50 196 SER A CA 1
ATOM 1605 C C . SER A 1 196 ? -19.840 -4.792 -2.670 1.00 95.50 196 SER A C 1
ATOM 1607 O O . SER A 1 196 ? -18.989 -4.002 -2.260 1.00 95.50 196 SER A O 1
ATOM 1609 N N . ARG A 1 197 ? -20.978 -4.389 -3.245 1.00 92.94 197 ARG A N 1
ATOM 1610 C CA . ARG A 1 197 ? -21.380 -2.980 -3.378 1.00 92.94 197 ARG A CA 1
ATOM 1611 C C . ARG A 1 197 ? -22.637 -2.720 -2.562 1.00 92.94 197 ARG A C 1
ATOM 1613 O O . ARG A 1 197 ? -23.601 -3.481 -2.648 1.00 92.94 197 ARG A O 1
ATOM 1620 N N . TYR A 1 198 ? -22.611 -1.655 -1.773 1.00 89.31 198 TYR A N 1
ATOM 1621 C CA . TYR A 1 198 ? -23.685 -1.264 -0.874 1.00 89.31 198 TYR A CA 1
ATOM 1622 C C . TYR A 1 198 ? -24.113 0.174 -1.190 1.00 89.31 198 TYR A C 1
ATOM 1624 O O . TYR A 1 198 ? -23.283 1.077 -1.080 1.00 89.31 198 TYR A O 1
ATOM 1632 N N . PRO A 1 199 ? -25.380 0.400 -1.572 1.00 81.06 199 PRO A N 1
ATOM 1633 C CA . PRO A 1 199 ? -25.918 1.746 -1.717 1.00 81.06 199 PRO A CA 1
ATOM 1634 C C . PRO A 1 199 ? -26.262 2.304 -0.326 1.00 81.06 199 PRO A C 1
ATOM 1636 O O . PRO A 1 199 ? -26.877 1.593 0.475 1.00 81.06 199 PRO A O 1
ATOM 1639 N N . ASP A 1 200 ? -25.904 3.555 -0.019 1.00 64.31 200 ASP A N 1
ATOM 1640 C CA . ASP A 1 200 ? -26.312 4.190 1.251 1.00 64.31 200 ASP A CA 1
ATOM 1641 C C . ASP A 1 200 ? -27.750 4.733 1.173 1.00 64.31 200 ASP A C 1
ATOM 1643 O O . ASP A 1 200 ? -28.419 4.917 2.194 1.00 64.31 200 ASP A O 1
ATOM 1647 N N . LYS A 1 201 ? -28.272 4.958 -0.042 1.00 57.81 201 LYS A N 1
ATOM 1648 C CA . LYS A 1 201 ? -29.647 5.414 -0.287 1.00 57.81 201 LYS A CA 1
ATOM 1649 C C . LYS A 1 201 ? -30.426 4.382 -1.093 1.00 57.81 201 LYS A C 1
ATOM 1651 O O . LYS A 1 201 ? -29.994 3.955 -2.153 1.00 57.81 201 LYS A O 1
ATOM 1656 N N . LEU A 1 202 ? -31.627 4.051 -0.618 1.00 55.06 202 LEU A N 1
ATOM 1657 C CA . LEU A 1 202 ? -32.562 3.147 -1.305 1.00 55.06 202 LEU A CA 1
ATOM 1658 C C . LEU A 1 202 ? -33.010 3.652 -2.696 1.00 55.06 202 LEU A C 1
ATOM 1660 O O . LEU A 1 202 ? -33.547 2.854 -3.455 1.00 55.06 202 LEU A O 1
ATOM 1664 N N . ASP A 1 203 ? -32.764 4.928 -3.029 1.00 53.09 203 ASP A N 1
ATOM 1665 C CA . ASP A 1 203 ? -33.258 5.604 -4.242 1.00 53.09 203 ASP A CA 1
ATOM 1666 C C . ASP A 1 203 ? -32.155 6.335 -5.057 1.00 53.09 203 ASP A C 1
ATOM 1668 O O . ASP A 1 203 ? -32.457 7.283 -5.784 1.00 53.09 203 ASP A O 1
ATOM 1672 N N . GLY A 1 204 ? -30.874 5.962 -4.927 1.00 54.84 204 GLY A N 1
ATOM 1673 C CA . GLY A 1 204 ? -29.764 6.555 -5.700 1.00 54.84 204 GLY A CA 1
ATOM 1674 C C . GLY A 1 204 ? -29.009 5.530 -6.553 1.00 54.84 204 GLY A C 1
ATOM 1675 O O . GLY A 1 204 ? -28.874 4.383 -6.138 1.00 54.84 204 GLY A O 1
ATOM 1676 N N . ASP A 1 205 ? -28.507 5.953 -7.719 1.00 53.19 205 ASP A N 1
ATOM 1677 C CA . ASP A 1 205 ? -27.679 5.134 -8.632 1.00 53.19 205 ASP A CA 1
ATOM 1678 C C . ASP A 1 205 ? -26.187 5.071 -8.217 1.00 53.19 205 ASP A C 1
ATOM 1680 O O . ASP A 1 205 ? -25.393 4.404 -8.883 1.00 53.19 205 ASP A O 1
ATOM 1684 N N . ASP A 1 206 ? -25.801 5.737 -7.122 1.00 56.22 206 ASP A N 1
ATOM 1685 C CA . ASP A 1 206 ? -24.411 5.822 -6.659 1.00 56.22 206 ASP A CA 1
ATOM 1686 C C . ASP A 1 206 ? -24.108 4.759 -5.584 1.00 56.22 206 ASP A C 1
ATOM 1688 O O . ASP A 1 206 ? -24.834 4.601 -4.596 1.00 56.22 206 ASP A O 1
ATOM 1692 N N . TRP A 1 207 ? -23.025 3.998 -5.781 1.00 63.78 207 TRP A N 1
ATOM 1693 C CA . TRP A 1 207 ? -22.520 3.033 -4.801 1.00 63.78 207 TRP A CA 1
ATOM 1694 C C . TRP A 1 207 ? -21.597 3.740 -3.810 1.00 63.78 207 TRP A C 1
ATOM 1696 O O . TRP A 1 207 ? -20.439 4.019 -4.108 1.00 63.78 207 TRP A O 1
ATOM 1706 N N . ASP A 1 208 ? -22.094 3.996 -2.606 1.00 76.25 208 ASP A N 1
ATOM 1707 C CA . ASP A 1 208 ? -21.345 4.768 -1.610 1.00 76.25 208 ASP A CA 1
ATOM 1708 C C . ASP A 1 208 ? -20.316 3.926 -0.840 1.00 76.25 208 ASP A C 1
ATOM 1710 O O . ASP A 1 208 ? -19.335 4.467 -0.336 1.00 76.25 208 ASP A O 1
ATOM 1714 N N . ARG A 1 209 ? -20.503 2.596 -0.759 1.00 90.06 209 ARG A N 1
ATOM 1715 C CA . ARG A 1 209 ? -19.571 1.694 -0.068 1.00 90.06 209 ARG A CA 1
ATOM 1716 C C . ARG A 1 209 ? -19.281 0.422 -0.849 1.00 90.06 209 ARG A C 1
ATOM 1718 O O . ARG A 1 209 ? -20.165 -0.406 -1.080 1.00 90.06 209 ARG A O 1
ATOM 1725 N N . VAL A 1 210 ? -18.002 0.198 -1.134 1.00 94.31 210 VAL A N 1
ATOM 1726 C CA . VAL A 1 210 ? -17.499 -1.027 -1.771 1.00 94.31 210 VAL A CA 1
ATOM 1727 C C . VAL A 1 210 ? -16.528 -1.745 -0.846 1.00 94.31 210 VAL A C 1
ATOM 1729 O O . VAL A 1 210 ? -15.624 -1.122 -0.296 1.00 94.31 210 VAL A O 1
ATOM 1732 N N . LEU A 1 211 ? -16.676 -3.058 -0.676 1.00 97.19 211 LEU A N 1
ATOM 1733 C CA . LEU A 1 211 ? -15.763 -3.868 0.136 1.00 97.19 211 LEU A CA 1
ATOM 1734 C C . LEU A 1 211 ? -15.269 -5.076 -0.667 1.00 97.19 211 LEU A C 1
ATOM 1736 O O . LEU A 1 211 ? -16.097 -5.773 -1.256 1.00 97.19 211 LEU A O 1
ATOM 1740 N N . PRO A 1 212 ? -13.956 -5.369 -0.690 1.00 98.12 212 PRO A N 1
ATOM 1741 C CA . PRO A 1 212 ? -13.466 -6.611 -1.266 1.00 98.12 212 PRO A CA 1
ATOM 1742 C C . PRO A 1 212 ? -13.948 -7.807 -0.448 1.00 98.12 212 PRO A C 1
ATOM 1744 O O . PRO A 1 212 ? -14.147 -7.709 0.767 1.00 98.12 212 PRO A O 1
ATOM 1747 N N . ASN A 1 213 ? -14.116 -8.952 -1.110 1.00 98.25 213 ASN A N 1
ATOM 1748 C CA . ASN A 1 213 ? -14.538 -10.181 -0.454 1.00 98.25 213 ASN A CA 1
ATOM 1749 C C . ASN A 1 213 ? -13.356 -11.099 -0.145 1.00 98.25 213 ASN A C 1
ATOM 1751 O O . ASN A 1 213 ? -12.442 -11.291 -0.952 1.00 98.25 213 ASN A O 1
ATOM 1755 N N . THR A 1 214 ? -13.415 -11.756 1.003 1.00 97.81 214 THR A N 1
ATOM 1756 C CA . THR A 1 214 ? -12.585 -12.912 1.330 1.00 97.81 214 THR A CA 1
ATOM 1757 C C . THR A 1 214 ? -12.940 -14.095 0.422 1.00 97.81 214 THR A C 1
ATOM 1759 O O . THR A 1 214 ? -14.007 -14.133 -0.185 1.00 97.81 214 THR A O 1
ATOM 1762 N N . GLU A 1 215 ? -12.064 -15.101 0.339 1.00 96.44 215 GLU A N 1
ATOM 1763 C CA . GLU A 1 215 ? -12.279 -16.283 -0.523 1.00 96.44 215 GLU A CA 1
ATOM 1764 C C . GLU A 1 215 ? -13.557 -17.069 -0.178 1.00 96.44 215 GLU A C 1
ATOM 1766 O O . GLU A 1 215 ? -14.153 -17.717 -1.032 1.00 96.44 215 GLU A O 1
ATOM 1771 N N . ASP A 1 216 ? -14.005 -16.981 1.074 1.00 96.31 216 ASP A N 1
ATOM 1772 C CA . ASP A 1 216 ? -15.259 -17.552 1.571 1.00 96.31 216 ASP A CA 1
ATOM 1773 C C . ASP A 1 216 ? -16.472 -16.611 1.443 1.00 96.31 216 ASP A C 1
ATOM 1775 O O . ASP A 1 216 ? -17.540 -16.928 1.959 1.00 96.31 216 ASP A O 1
ATOM 1779 N N . GLY A 1 217 ? -16.329 -15.473 0.757 1.00 96.31 217 GLY A N 1
ATOM 1780 C CA . GLY A 1 217 ? -17.428 -14.567 0.410 1.00 96.31 217 GLY A CA 1
ATO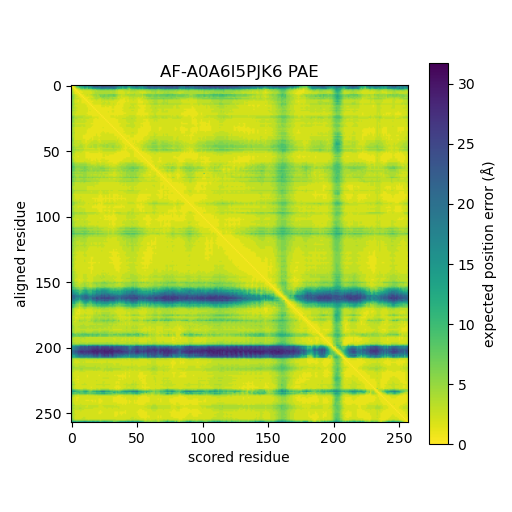M 1781 C C . GLY A 1 217 ? -17.872 -13.605 1.515 1.00 96.31 217 GLY A C 1
ATOM 1782 O O . GLY A 1 217 ? -18.919 -12.981 1.370 1.00 96.31 217 GLY A O 1
ATOM 1783 N N . ARG A 1 218 ? -17.117 -13.474 2.614 1.00 97.31 218 ARG A N 1
ATOM 1784 C CA . ARG A 1 218 ? -17.340 -12.417 3.617 1.00 97.31 218 ARG A CA 1
ATOM 1785 C C . ARG A 1 218 ? -16.700 -11.121 3.131 1.00 97.31 218 ARG A C 1
ATOM 1787 O O . ARG A 1 218 ? -15.776 -11.154 2.325 1.00 97.31 218 ARG A O 1
ATOM 1794 N N . ASP A 1 219 ? -17.139 -9.985 3.647 1.00 97.69 219 ASP A N 1
ATOM 1795 C CA . ASP A 1 219 ? -16.457 -8.723 3.371 1.00 97.69 219 ASP A CA 1
ATOM 1796 C C . ASP A 1 219 ? -15.224 -8.561 4.256 1.00 97.69 219 ASP A C 1
ATOM 1798 O O . ASP A 1 219 ? -15.248 -8.877 5.450 1.00 97.69 219 ASP A O 1
ATOM 1802 N N . PHE A 1 220 ? -14.162 -7.993 3.690 1.00 98.12 220 PHE A N 1
ATOM 1803 C CA . PHE A 1 220 ? -13.144 -7.355 4.512 1.00 98.12 220 PHE A CA 1
ATOM 1804 C C . PHE A 1 220 ? -13.705 -6.077 5.150 1.00 98.12 220 PHE A C 1
ATOM 1806 O O . PHE A 1 220 ? -14.631 -5.450 4.639 1.00 98.12 220 PHE A O 1
ATOM 1813 N N . THR A 1 221 ? -13.101 -5.640 6.253 1.00 96.94 221 THR A N 1
ATOM 1814 C CA . THR A 1 221 ? -13.392 -4.333 6.852 1.00 96.94 221 THR A CA 1
ATOM 1815 C C . THR A 1 221 ? -12.388 -3.295 6.379 1.00 96.94 221 THR A C 1
ATOM 1817 O O . THR A 1 221 ? -11.186 -3.540 6.433 1.00 96.94 221 THR A O 1
ATOM 1820 N N . PHE A 1 222 ? -12.863 -2.128 5.954 1.00 97.12 222 PHE A N 1
ATOM 1821 C CA . PHE A 1 222 ? -11.997 -0.995 5.640 1.00 97.12 222 PHE A CA 1
ATOM 1822 C C . PHE A 1 222 ? -11.304 -0.461 6.903 1.00 97.12 222 PHE A C 1
ATOM 1824 O O . PHE A 1 222 ? -11.941 -0.270 7.939 1.00 97.12 222 PHE A O 1
ATOM 1831 N N . ILE A 1 223 ? -9.993 -0.244 6.815 1.00 97.50 223 ILE A N 1
ATOM 1832 C CA . ILE A 1 223 ? -9.167 0.297 7.899 1.00 97.50 223 ILE A CA 1
ATOM 1833 C C . ILE A 1 223 ? -8.842 1.762 7.643 1.00 97.50 223 ILE A C 1
ATOM 1835 O O . ILE A 1 223 ? -8.934 2.566 8.568 1.00 97.50 223 ILE A O 1
ATOM 1839 N N . GLY A 1 224 ? -8.466 2.113 6.417 1.00 96.69 224 GLY A N 1
ATOM 1840 C CA . GLY A 1 224 ? -8.214 3.494 6.035 1.00 96.69 224 GLY A CA 1
ATOM 1841 C C . GLY A 1 224 ? -7.471 3.633 4.716 1.00 96.69 224 GLY A C 1
ATOM 1842 O O . GLY A 1 224 ? -7.216 2.644 4.026 1.00 96.69 224 GLY A O 1
ATOM 1843 N N . ALA A 1 225 ? -7.107 4.872 4.403 1.00 97.25 225 ALA A N 1
ATOM 1844 C CA . ALA A 1 225 ? -6.447 5.263 3.165 1.00 97.25 225 ALA A CA 1
ATOM 1845 C C . ALA A 1 225 ? -5.207 6.127 3.436 1.00 97.25 225 ALA A C 1
ATOM 1847 O O . ALA A 1 225 ? -5.216 6.944 4.359 1.00 97.25 225 ALA A O 1
ATOM 1848 N N . VAL A 1 226 ? -4.150 5.953 2.641 1.00 96.56 226 VAL A N 1
ATOM 1849 C CA . VAL A 1 226 ? -2.948 6.802 2.671 1.00 96.56 226 VAL A CA 1
ATOM 1850 C C . VAL A 1 226 ? -2.614 7.286 1.265 1.00 96.56 226 VAL A C 1
ATOM 1852 O O . VAL A 1 226 ? -2.571 6.492 0.326 1.00 96.56 226 VAL A O 1
ATOM 1855 N N . ASP A 1 227 ? -2.341 8.578 1.119 1.00 96.12 227 ASP A N 1
ATOM 1856 C CA . ASP A 1 227 ? -1.971 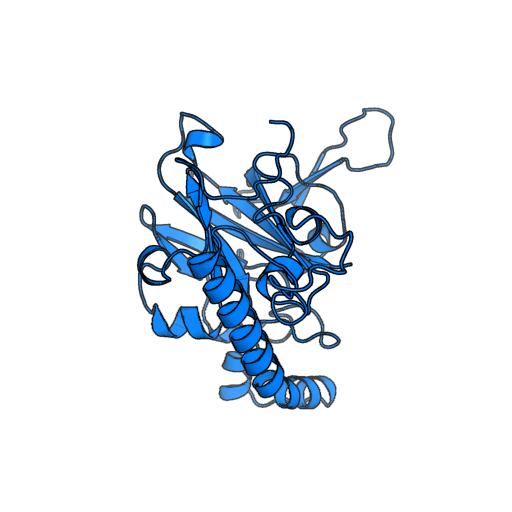9.152 -0.174 1.00 96.12 227 ASP A CA 1
ATOM 1857 C C . ASP A 1 227 ? -0.489 8.890 -0.439 1.00 96.12 227 ASP A C 1
ATOM 1859 O O . ASP A 1 227 ? 0.387 9.290 0.334 1.00 96.12 227 ASP A O 1
ATOM 1863 N N . MET A 1 228 ? -0.190 8.178 -1.527 1.00 96.00 228 MET A N 1
ATOM 1864 C CA . MET A 1 228 ? 1.169 7.721 -1.824 1.00 96.00 228 MET A CA 1
ATOM 1865 C C . MET A 1 228 ? 2.111 8.902 -2.065 1.00 96.00 228 MET A C 1
ATOM 1867 O O . MET A 1 228 ? 3.267 8.853 -1.638 1.00 96.00 228 MET A O 1
ATOM 1871 N N . TRP A 1 229 ? 1.615 9.981 -2.682 1.00 94.38 229 TRP A N 1
ATOM 1872 C CA . TRP A 1 229 ? 2.359 11.225 -2.896 1.00 94.38 229 TRP A CA 1
ATOM 1873 C C . TRP A 1 229 ? 3.072 11.710 -1.628 1.00 94.38 229 TRP A C 1
ATOM 1875 O O . TRP A 1 229 ? 4.255 12.048 -1.672 1.00 94.38 229 TRP A O 1
ATOM 1885 N N . ASN A 1 230 ? 2.405 11.642 -0.473 1.00 95.31 230 ASN A N 1
ATOM 1886 C CA . ASN A 1 230 ? 2.954 12.150 0.784 1.00 95.31 230 ASN A CA 1
ATOM 1887 C C . ASN A 1 230 ? 4.225 11.404 1.218 1.00 95.31 230 ASN A C 1
ATOM 1889 O O . ASN A 1 230 ? 5.050 11.964 1.932 1.00 95.31 230 ASN A O 1
ATOM 1893 N N . PHE A 1 231 ? 4.410 10.158 0.770 1.00 96.31 231 PHE A N 1
ATOM 1894 C CA . PHE A 1 231 ? 5.533 9.299 1.153 1.00 96.31 231 PHE A CA 1
ATOM 1895 C C . PHE A 1 231 ? 6.568 9.105 0.051 1.00 96.31 231 PHE A C 1
ATOM 1897 O O . PHE A 1 231 ? 7.736 8.877 0.358 1.00 96.31 231 PHE A O 1
ATOM 1904 N N . ILE A 1 232 ? 6.160 9.156 -1.218 1.00 95.19 232 ILE A N 1
ATOM 1905 C CA . ILE A 1 232 ? 7.038 8.835 -2.350 1.00 95.19 232 ILE A CA 1
ATOM 1906 C C . ILE A 1 232 ? 7.047 9.891 -3.460 1.00 95.19 232 ILE A C 1
ATOM 1908 O O . ILE A 1 232 ? 7.822 9.744 -4.399 1.00 95.19 232 ILE A O 1
ATOM 1912 N N . GLY A 1 233 ? 6.241 10.953 -3.350 1.00 86.50 233 GLY A N 1
ATOM 1913 C CA . GLY A 1 233 ? 6.311 12.181 -4.155 1.00 86.50 233 GLY A CA 1
ATOM 1914 C C . GLY A 1 233 ? 6.110 12.051 -5.663 1.00 86.50 233 GLY A C 1
ATOM 1915 O O . GLY A 1 233 ? 6.501 12.961 -6.381 1.00 86.50 233 GLY A O 1
ATOM 1916 N N . ASP A 1 234 ? 5.624 10.913 -6.164 1.00 77.44 234 ASP A N 1
ATOM 1917 C CA . ASP A 1 234 ? 5.463 10.654 -7.608 1.00 77.44 234 ASP A CA 1
ATOM 1918 C C . ASP A 1 234 ? 4.467 9.531 -7.852 1.00 77.44 234 ASP A C 1
ATOM 1920 O O . ASP A 1 234 ? 4.743 8.491 -8.448 1.00 77.44 234 ASP A O 1
ATOM 1924 N N . SER A 1 235 ? 3.307 9.707 -7.239 1.00 84.69 235 SER A N 1
ATOM 1925 C CA . SER A 1 235 ? 2.155 8.850 -7.434 1.00 84.69 235 SER A CA 1
ATOM 1926 C C . SER A 1 235 ? 0.913 9.650 -7.090 1.00 84.69 235 SER A C 1
ATOM 1928 O O . SER A 1 235 ? 0.834 10.217 -6.003 1.00 84.69 235 SER A O 1
ATOM 1930 N N . ASN A 1 236 ? -0.065 9.631 -7.988 1.00 85.31 236 ASN A N 1
ATOM 1931 C CA . ASN A 1 236 ? -1.423 10.106 -7.719 1.00 85.31 236 ASN A CA 1
ATOM 1932 C C . ASN A 1 236 ? -2.307 8.983 -7.148 1.00 85.31 236 ASN A C 1
ATOM 1934 O O . ASN A 1 236 ? -3.529 9.028 -7.256 1.00 85.31 236 ASN A O 1
ATOM 1938 N N . GLY A 1 237 ? -1.684 7.923 -6.630 1.00 94.62 237 GLY A N 1
ATOM 1939 C CA . GLY A 1 237 ? -2.367 6.790 -6.034 1.00 94.62 237 GLY A CA 1
ATOM 1940 C C . GLY A 1 237 ? -2.673 7.013 -4.555 1.00 94.62 237 GLY A C 1
ATOM 1941 O O . GLY A 1 237 ? -1.844 7.540 -3.807 1.00 94.62 237 GLY A O 1
ATOM 1942 N N . THR A 1 238 ? -3.820 6.515 -4.115 1.00 96.81 238 THR A N 1
ATOM 1943 C CA . THR A 1 238 ? -4.190 6.390 -2.704 1.00 96.81 238 THR A CA 1
ATOM 1944 C C . THR A 1 238 ? -4.260 4.909 -2.352 1.00 96.81 238 THR A C 1
ATOM 1946 O O . THR A 1 238 ? -5.070 4.161 -2.897 1.00 96.81 238 THR A O 1
ATOM 1949 N N . LEU A 1 239 ? -3.405 4.455 -1.433 1.00 98.06 239 LEU A N 1
ATOM 1950 C CA . LEU A 1 239 ? -3.415 3.072 -0.968 1.00 98.06 239 LEU A CA 1
ATOM 1951 C C . LEU A 1 239 ? -4.540 2.874 0.049 1.00 98.06 239 LEU A C 1
ATOM 1953 O O . LEU A 1 239 ? -4.546 3.488 1.116 1.00 98.06 239 LEU A O 1
ATOM 1957 N N . LEU A 1 240 ? -5.450 1.960 -0.264 1.00 98.50 240 LEU A N 1
ATOM 1958 C CA . LEU A 1 240 ? -6.549 1.541 0.597 1.00 98.50 240 LEU A CA 1
ATOM 1959 C C . LEU A 1 240 ? -6.156 0.273 1.353 1.00 98.50 240 LEU A C 1
ATOM 1961 O O . LEU A 1 240 ? -5.632 -0.668 0.757 1.00 98.50 240 LEU A O 1
ATOM 1965 N N . LEU A 1 241 ? -6.438 0.225 2.654 1.00 98.69 241 LEU A N 1
ATOM 1966 C CA . LEU A 1 241 ? -6.174 -0.926 3.513 1.00 98.69 241 LEU A CA 1
ATOM 1967 C C . LEU A 1 241 ? -7.478 -1.525 4.036 1.00 98.69 241 LEU A C 1
ATOM 1969 O O . LEU A 1 241 ? -8.306 -0.840 4.639 1.00 98.69 241 LEU A O 1
ATOM 1973 N N . PHE A 1 242 ? -7.607 -2.838 3.881 1.00 98.62 242 PHE A N 1
ATOM 1974 C CA . PHE A 1 242 ? -8.708 -3.642 4.388 1.00 98.62 242 PHE A CA 1
ATOM 1975 C C . PHE A 1 242 ? -8.187 -4.788 5.264 1.00 98.62 242 PHE A C 1
ATOM 1977 O O . PHE A 1 242 ? -7.057 -5.247 5.090 1.00 98.62 242 PHE A O 1
ATOM 1984 N N . PHE A 1 243 ? -9.008 -5.278 6.193 1.00 98.44 243 PHE A N 1
ATOM 1985 C CA . PHE A 1 243 ? -8.636 -6.336 7.132 1.00 98.44 243 PHE A CA 1
ATOM 1986 C C . PHE A 1 243 ? -9.776 -7.331 7.392 1.00 98.44 243 PHE A C 1
ATOM 1988 O O . PHE A 1 243 ? -10.927 -6.942 7.596 1.00 98.44 243 PHE A O 1
ATOM 1995 N N . ASP A 1 244 ? -9.441 -8.620 7.395 1.00 97.75 244 ASP A N 1
ATOM 1996 C CA . ASP A 1 244 ? -10.298 -9.723 7.832 1.00 97.75 244 ASP A CA 1
ATOM 1997 C C . ASP A 1 244 ? -9.851 -10.168 9.234 1.00 97.75 244 ASP A C 1
ATOM 1999 O O . ASP A 1 244 ? -8.793 -10.799 9.362 1.00 97.75 244 ASP A O 1
ATOM 2003 N N . PRO A 1 245 ? -10.635 -9.873 10.287 1.00 95.25 245 PRO A N 1
ATOM 2004 C CA . PRO A 1 245 ? -10.278 -10.226 11.657 1.00 95.25 245 PRO A CA 1
ATOM 2005 C C . PRO A 1 245 ? -10.359 -11.726 11.946 1.00 95.25 245 PRO A C 1
ATOM 2007 O O . PRO A 1 245 ? -9.708 -12.176 12.882 1.00 95.25 245 PRO A O 1
ATOM 2010 N N . ASP A 1 246 ? -11.123 -12.503 11.171 1.00 95.38 246 ASP A N 1
ATOM 2011 C CA . ASP A 1 246 ? -11.299 -13.935 11.444 1.00 95.38 246 ASP A CA 1
ATOM 2012 C C . ASP A 1 246 ? -10.096 -14.739 10.940 1.00 95.38 246 ASP A C 1
ATOM 2014 O O . ASP A 1 246 ? -9.656 -15.693 11.582 1.00 95.38 246 ASP A O 1
ATOM 2018 N N . LYS A 1 247 ? -9.553 -14.354 9.777 1.00 96.56 247 LYS A N 1
ATOM 2019 C CA . LYS A 1 247 ? -8.389 -15.016 9.165 1.00 96.56 247 LYS A CA 1
ATOM 2020 C C . LYS A 1 247 ? -7.074 -14.274 9.386 1.00 96.56 247 LYS A C 1
ATOM 2022 O O . LYS A 1 247 ? -6.037 -14.799 8.989 1.00 96.56 247 LYS A O 1
ATOM 2027 N N . HIS A 1 248 ? -7.107 -13.091 10.003 1.00 97.12 248 HIS A N 1
ATOM 2028 C CA . HIS A 1 248 ? -5.951 -12.210 10.185 1.00 97.12 248 HIS A CA 1
ATOM 2029 C C . HIS A 1 248 ? -5.229 -11.931 8.855 1.00 97.12 248 HIS A C 1
ATOM 2031 O O . HIS A 1 248 ? -4.028 -12.162 8.694 1.00 97.12 248 HIS A O 1
ATOM 2037 N N . ILE A 1 249 ? -5.994 -11.461 7.870 1.00 98.31 249 ILE A N 1
ATOM 2038 C CA . ILE A 1 249 ? -5.494 -11.121 6.534 1.00 98.31 249 ILE A CA 1
ATOM 2039 C C . ILE A 1 249 ? -5.712 -9.633 6.312 1.00 98.31 249 ILE A C 1
ATOM 2041 O O . ILE A 1 249 ? -6.830 -9.151 6.478 1.00 98.31 249 ILE A O 1
ATOM 2045 N N . ALA A 1 250 ? -4.669 -8.923 5.891 1.00 98.62 250 ALA A N 1
ATOM 2046 C CA . ALA A 1 250 ? -4.835 -7.598 5.313 1.00 98.62 250 ALA A CA 1
ATOM 2047 C C . ALA A 1 250 ? -4.815 -7.679 3.790 1.00 98.62 250 ALA A C 1
ATOM 2049 O O . ALA A 1 250 ? -4.148 -8.536 3.204 1.00 98.62 250 ALA A O 1
ATOM 2050 N N . LEU A 1 251 ? -5.533 -6.764 3.161 1.00 98.69 251 LEU A N 1
ATOM 2051 C CA . LEU A 1 251 ? -5.591 -6.622 1.719 1.00 98.69 251 LEU A CA 1
ATOM 2052 C C . LEU A 1 251 ? -5.438 -5.144 1.384 1.00 98.69 251 LEU A C 1
ATOM 2054 O O . LEU A 1 251 ? -6.140 -4.310 1.955 1.00 98.69 251 LEU A O 1
ATOM 2058 N N . THR A 1 252 ? -4.523 -4.830 0.476 1.00 98.50 252 THR A N 1
ATOM 2059 C CA . THR A 1 252 ? -4.333 -3.471 -0.025 1.00 98.50 252 THR A CA 1
ATOM 2060 C C . THR A 1 252 ? -4.574 -3.396 -1.520 1.00 98.50 252 THR A C 1
ATOM 2062 O O . THR A 1 252 ? -4.256 -4.335 -2.253 1.00 98.50 252 THR A O 1
ATOM 2065 N N . THR A 1 253 ? -5.071 -2.249 -1.958 1.00 98.38 253 THR A N 1
ATOM 2066 C CA . THR A 1 253 ? -5.181 -1.857 -3.366 1.00 98.38 253 THR A CA 1
ATOM 2067 C C . THR A 1 253 ? -4.890 -0.367 -3.497 1.00 98.38 253 THR A C 1
ATOM 2069 O O . THR A 1 253 ? -4.708 0.305 -2.477 1.00 98.38 253 THR A O 1
ATOM 2072 N N . ILE A 1 254 ? -4.806 0.141 -4.721 1.00 97.25 254 ILE A N 1
ATOM 2073 C CA . ILE A 1 254 ? -4.515 1.544 -4.993 1.00 97.25 254 ILE A CA 1
ATOM 2074 C C . ILE A 1 254 ? -5.660 2.118 -5.821 1.00 97.25 254 ILE A C 1
ATOM 2076 O O . ILE A 1 254 ? -6.016 1.581 -6.863 1.00 97.25 254 ILE A O 1
ATOM 2080 N N . ASP A 1 255 ? -6.231 3.218 -5.348 1.00 96.00 255 ASP A N 1
ATOM 2081 C CA . ASP A 1 255 ? -7.100 4.059 -6.160 1.00 96.00 255 ASP A CA 1
ATOM 2082 C C . ASP A 1 255 ? -6.256 5.081 -6.909 1.00 96.00 255 ASP A C 1
ATOM 2084 O O . ASP A 1 255 ? -5.466 5.796 -6.296 1.00 96.00 255 ASP A O 1
ATOM 2088 N N . TRP A 1 256 ? -6.383 5.125 -8.230 1.00 93.12 256 TRP A N 1
ATOM 2089 C CA . TRP A 1 256 ? -5.544 5.960 -9.089 1.00 93.12 256 TRP A CA 1
ATOM 2090 C C . TRP A 1 256 ? -6.280 7.232 -9.519 1.00 93.12 256 TRP A C 1
ATOM 2092 O O . TRP A 1 256 ? -7.433 7.156 -9.925 1.00 93.12 256 TRP A O 1
ATOM 2102 N N . SER A 1 257 ? -5.629 8.397 -9.485 1.00 83.56 257 SER A N 1
ATOM 2103 C CA . SER A 1 257 ? -6.182 9.658 -10.023 1.00 83.56 257 SER A CA 1
ATOM 2104 C C . SER A 1 257 ? -5.483 10.133 -11.293 1.00 83.56 257 SER A C 1
ATOM 2106 O O . SER A 1 257 ? -4.232 10.050 -11.359 1.00 83.56 257 SER A O 1
#

Solvent-accessible surface area (backbone atoms only — not comparable to full-atom values): 14159 Å² total; per-residue (Å²): 101,79,52,38,62,36,56,58,71,55,101,53,32,43,62,63,50,58,56,76,67,42,31,74,60,65,44,74,64,47,58,74,49,41,44,56,50,29,36,35,38,40,40,79,79,36,82,88,39,78,53,47,49,69,49,65,45,60,69,60,50,60,89,94,70,62,52,36,31,62,87,23,63,92,38,47,55,97,55,26,39,25,44,33,47,22,30,44,48,67,74,56,20,29,43,71,68,54,54,71,43,24,43,60,74,55,26,41,77,79,48,69,61,87,47,71,70,43,43,52,47,64,67,45,46,66,58,51,51,50,51,38,52,50,40,30,50,52,30,51,49,48,23,73,77,70,63,38,39,32,44,58,66,86,81,59,61,97,77,54,84,86,54,90,70,57,76,70,78,52,57,31,56,72,25,62,26,40,39,28,78,46,58,65,57,68,45,70,67,40,55,80,54,60,63,51,76,40,59,84,46,101,87,55,96,59,52,53,32,42,30,50,43,44,100,87,70,46,69,36,43,60,46,29,33,27,54,40,26,46,51,36,63,78,43,64,32,32,40,38,36,27,38,32,84,91,76,39,32,39,40,34,36,47,38,74,108

pLDDT: mean 92.21, std 10.05, range [48.94, 98.81]